Protein AF-A0AAN4YBC4-F1 (afdb_monomer_lite)

Sequence (189 aa):
MESLHDSQYQESKYVEWRSVFLLTGELLETVKQIGLESPVPWIVGECASNCLAVLVNPMHKLYGKVNKFLQKAPSWEPEKIPSYWIDKILLHEPELDDGYFEETNWLLDLLIKGLRTETVSYHAVQGSTTLITRAGIVSWIQSQIPALGGKEVPTFTAMAFSLYESSEQDRVMKWSGGSVAQAVENIAV

InterPro domains:
  IPR032436 URB1, C-terminal domain [PF16201] (8-118)
  IPR039844 Nucleolar pre-ribosomal-associated protein 1 [PTHR13500] (10-118)

Secondary structure (DSSP, 8-state):
--SSSTTSSTT---TTHHHHHHHHHHHHHHHHHH-TTSPPPHHHHHHHHHHHHHHT-TTSTTHHHHHHHHTT-SS--TTHHHHHHHHHHHSS--SSGGGHHHHHHHHHHHHHHHT--SS--HHHHHHHHHHHHTT-HHHHHHHHGGGS-TTTHHHHHHHHHHHHHTS-HHHHHHHHTTHHHHHHHHH--

Radius of gyration: 18.65 Å; chains: 1; bounding box: 37×66×34 Å

Organism: Aspergillus oryzae (NCBI:txid5062)

Foldseek 3Di:
DPPPPVPPPPPPPQPLVVVLVLLVQQLVVQDVVVPPVDDDQQLSVLVSVLLVVLSSDCPQQCVVVSSVVSVPDSYDDSVCSLVSLLCVQVVDDGPDDVCNVVSVVSSLSSLLSSLPDPPPDVVSQVSLQCCCQPVVPLVVLLVCLVVDDPVCLVVSLVSLVSSQVSYPVVSSCVRCVCPSVVSSVVSND

Structure (mmCIF, N/CA/C/O backbone):
data_AF-A0AAN4YBC4-F1
#
_entry.id   AF-A0AAN4YBC4-F1
#
loop_
_atom_site.group_PDB
_atom_site.id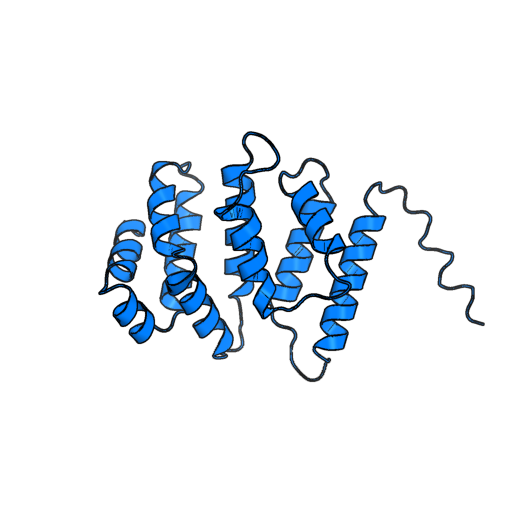
_atom_site.type_symbol
_atom_site.label_atom_id
_atom_site.label_alt_id
_atom_site.label_comp_id
_atom_site.label_asym_id
_atom_site.label_entity_id
_atom_site.label_seq_id
_atom_site.pdbx_PDB_ins_code
_atom_site.Cartn_x
_atom_site.Cartn_y
_atom_site.Cartn_z
_atom_site.occupancy
_atom_site.B_iso_or_equiv
_atom_site.auth_seq_id
_atom_site.auth_comp_id
_atom_site.auth_asym_id
_atom_site.auth_atom_id
_atom_site.pdbx_PDB_model_num
ATOM 1 N N . MET A 1 1 ? -10.563 -43.120 0.202 1.00 38.34 1 MET A N 1
ATOM 2 C CA . MET A 1 1 ? -10.928 -42.447 -1.066 1.00 38.34 1 MET A CA 1
ATOM 3 C C . MET A 1 1 ? -10.513 -40.985 -0.944 1.00 38.34 1 MET A C 1
ATOM 5 O O . MET A 1 1 ? -11.342 -40.097 -1.001 1.00 38.34 1 MET A O 1
ATOM 9 N N . GLU A 1 2 ? -9.228 -40.755 -0.669 1.00 40.56 2 GLU A N 1
ATOM 10 C CA . GLU A 1 2 ? -8.716 -39.466 -0.165 1.00 40.56 2 GLU A CA 1
ATOM 11 C C . GLU A 1 2 ? -7.293 -39.202 -0.692 1.00 40.56 2 GLU A C 1
ATOM 13 O O . GLU A 1 2 ? -6.519 -38.463 -0.109 1.00 40.56 2 GLU A O 1
ATOM 18 N N . SER A 1 3 ? -6.922 -39.854 -1.801 1.00 42.47 3 SER A N 1
ATOM 19 C CA . SER A 1 3 ? -5.574 -39.784 -2.385 1.00 42.47 3 SER A CA 1
ATOM 20 C C . SER A 1 3 ? -5.580 -39.409 -3.871 1.00 42.47 3 SER A C 1
ATOM 22 O O . SER A 1 3 ? -4.596 -39.645 -4.563 1.00 42.47 3 SER A O 1
ATOM 24 N N . LEU A 1 4 ? -6.704 -38.899 -4.392 1.00 38.50 4 LEU A N 1
ATOM 25 C CA . LEU A 1 4 ? -6.879 -38.600 -5.823 1.00 38.50 4 LEU A CA 1
ATOM 26 C C . LEU A 1 4 ? -7.170 -37.122 -6.130 1.00 38.50 4 LEU A C 1
ATOM 28 O O . LEU A 1 4 ? -7.223 -36.773 -7.303 1.00 38.50 4 LEU A O 1
ATOM 32 N N . HIS A 1 5 ? -7.337 -36.254 -5.123 1.00 43.62 5 HIS A N 1
ATOM 33 C CA . HIS A 1 5 ? -7.560 -34.818 -5.359 1.00 43.62 5 HIS A CA 1
ATOM 34 C C . HIS A 1 5 ? -6.269 -33.978 -5.374 1.00 43.62 5 HIS A C 1
ATOM 36 O O . HIS A 1 5 ? -6.241 -32.953 -6.046 1.00 43.62 5 HIS A O 1
ATOM 42 N N . ASP A 1 6 ? -5.182 -34.433 -4.740 1.00 42.41 6 ASP A N 1
ATOM 43 C CA . ASP A 1 6 ? -3.909 -33.686 -4.714 1.00 42.41 6 ASP A CA 1
ATOM 44 C C . ASP A 1 6 ? -3.030 -33.894 -5.960 1.00 42.41 6 ASP A C 1
ATOM 46 O O . ASP A 1 6 ? -2.074 -33.153 -6.188 1.00 42.41 6 ASP A O 1
ATOM 50 N N . SER A 1 7 ? -3.327 -34.892 -6.796 1.00 39.62 7 SER A N 1
ATOM 51 C CA . SER A 1 7 ? -2.415 -35.333 -7.859 1.00 39.62 7 SER A CA 1
ATOM 52 C C . SER A 1 7 ? -2.588 -34.631 -9.210 1.00 39.62 7 SER A C 1
ATOM 54 O O . SER A 1 7 ? -1.782 -34.874 -10.102 1.00 39.62 7 SER A O 1
ATOM 56 N N . GLN A 1 8 ? -3.580 -33.749 -9.385 1.00 40.53 8 GLN A N 1
ATOM 57 C CA . GLN A 1 8 ? -3.831 -33.088 -10.681 1.00 40.53 8 GLN A CA 1
ATOM 58 C C . GLN A 1 8 ? -3.371 -31.624 -10.777 1.00 40.53 8 GLN A C 1
ATOM 60 O O . GLN A 1 8 ? -3.392 -31.058 -11.866 1.00 40.53 8 GLN A O 1
ATOM 65 N N . TYR A 1 9 ? -2.893 -31.007 -9.691 1.00 46.09 9 TYR A N 1
ATOM 66 C CA . TYR A 1 9 ? -2.477 -29.593 -9.707 1.00 46.09 9 TYR A CA 1
ATOM 67 C C . TYR A 1 9 ? -0.959 -29.365 -9.832 1.00 46.09 9 TYR A C 1
ATOM 69 O O . TYR A 1 9 ? -0.528 -28.227 -10.008 1.00 46.09 9 TYR A O 1
ATOM 77 N N . GLN A 1 10 ? -0.133 -30.419 -9.791 1.00 46.53 10 GLN A N 1
ATOM 78 C CA . GLN A 1 10 ? 1.335 -30.290 -9.793 1.00 46.53 10 GLN A CA 1
ATOM 79 C C . GLN A 1 10 ? 1.993 -30.084 -11.173 1.00 46.53 10 GLN A C 1
ATOM 81 O O . GLN A 1 10 ? 3.209 -29.920 -11.238 1.00 46.53 10 GLN A O 1
ATOM 86 N N . GLU A 1 11 ? 1.236 -30.028 -12.272 1.00 42.34 11 GLU A N 1
ATOM 87 C CA . GLU A 1 11 ? 1.794 -29.895 -13.633 1.00 42.34 11 GLU A CA 1
ATOM 88 C C . GLU A 1 11 ? 1.560 -28.518 -14.282 1.00 42.34 11 GLU A C 1
ATOM 90 O O . GLU A 1 11 ? 1.468 -28.392 -15.506 1.00 42.34 11 GLU A O 1
ATOM 95 N N . SER A 1 12 ? 1.487 -27.442 -13.493 1.00 41.16 12 SER A N 1
ATOM 96 C CA . SER A 1 12 ? 1.503 -26.096 -14.077 1.00 41.16 12 SER A CA 1
ATOM 97 C C . SER A 1 12 ? 2.902 -25.762 -14.610 1.00 41.16 12 SER A C 1
ATOM 99 O O . SER A 1 12 ? 3.871 -25.693 -13.856 1.00 41.16 12 SER A O 1
ATOM 101 N N . LYS A 1 13 ? 3.013 -25.508 -15.922 1.00 53.12 13 LYS A N 1
ATOM 102 C CA . LYS A 1 13 ? 4.240 -25.022 -16.596 1.00 53.12 13 LYS A CA 1
ATOM 103 C C . LYS A 1 13 ? 4.603 -23.570 -16.243 1.00 53.12 13 LYS A C 1
ATOM 105 O O . LYS A 1 13 ? 5.533 -23.013 -16.820 1.00 53.12 13 LYS A O 1
ATOM 110 N N . TYR A 1 14 ? 3.843 -22.948 -15.348 1.00 54.62 14 TYR A N 1
ATOM 111 C CA . TYR A 1 14 ? 4.012 -21.565 -14.937 1.00 54.62 14 TYR A CA 1
ATOM 112 C C . TYR A 1 14 ? 5.091 -21.459 -13.860 1.00 54.62 14 TYR A C 1
ATOM 114 O O . TYR A 1 14 ? 4.946 -22.060 -12.803 1.00 54.62 14 TYR A O 1
ATOM 122 N N . VAL A 1 15 ? 6.180 -20.737 -14.106 1.00 63.38 15 VAL A N 1
ATOM 123 C CA . VAL A 1 15 ? 7.377 -20.757 -13.242 1.00 63.38 15 VAL A CA 1
ATOM 124 C C . VAL A 1 15 ? 7.059 -20.323 -11.801 1.00 63.38 15 VAL A C 1
ATOM 126 O O . VAL A 1 15 ? 7.659 -20.822 -10.848 1.00 63.38 15 VAL A O 1
ATOM 129 N N . GLU A 1 16 ? 6.042 -19.484 -11.631 1.00 70.69 16 GLU A N 1
ATOM 130 C CA . GLU A 1 16 ? 5.673 -18.830 -10.381 1.00 70.69 16 GLU A CA 1
ATOM 131 C C . GLU A 1 16 ? 4.496 -19.516 -9.662 1.00 70.69 16 GLU A C 1
ATOM 133 O O . GLU A 1 16 ? 4.010 -19.016 -8.645 1.00 70.69 16 GLU A O 1
ATOM 138 N N . TRP A 1 17 ? 4.039 -20.688 -10.136 1.00 79.25 17 TRP A N 1
ATOM 139 C CA . TRP A 1 17 ? 2.860 -21.377 -9.582 1.00 79.25 17 TRP A CA 1
ATOM 140 C C . TRP A 1 17 ? 2.972 -21.637 -8.075 1.00 79.25 17 TRP A C 1
ATOM 142 O O . TRP A 1 17 ? 1.971 -21.592 -7.365 1.00 79.25 17 TRP A O 1
ATOM 152 N N . ARG A 1 18 ? 4.193 -21.862 -7.573 1.00 83.31 18 ARG A N 1
ATOM 153 C CA . ARG A 1 18 ? 4.457 -22.094 -6.147 1.00 83.31 18 ARG A CA 1
ATOM 154 C C . ARG A 1 18 ? 4.177 -20.861 -5.297 1.00 83.31 18 ARG A C 1
ATOM 156 O O . ARG A 1 18 ? 3.550 -20.993 -4.253 1.00 83.31 18 ARG A O 1
ATOM 163 N N . SER A 1 19 ? 4.605 -19.680 -5.742 1.00 86.31 19 SER A N 1
ATOM 164 C CA . SER A 1 19 ? 4.365 -18.434 -5.008 1.00 86.31 19 SER A CA 1
ATOM 165 C C . SER A 1 19 ? 2.883 -18.061 -5.033 1.00 86.31 19 SER A C 1
ATOM 167 O O . SER A 1 19 ? 2.344 -17.635 -4.017 1.00 86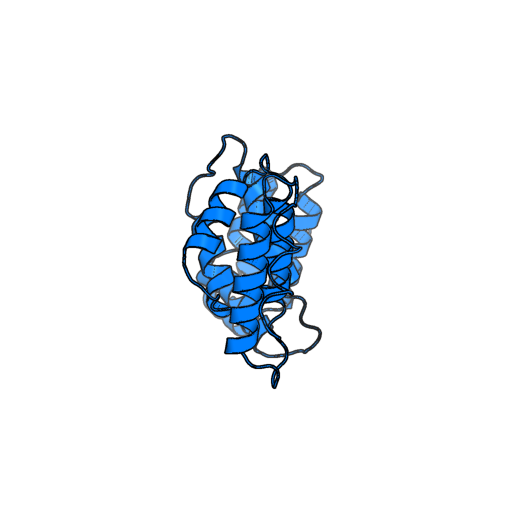.31 19 SER A O 1
ATOM 169 N N . VAL A 1 20 ? 2.191 -18.291 -6.155 1.00 86.44 20 VAL A N 1
ATOM 170 C CA . VAL A 1 20 ? 0.733 -18.086 -6.254 1.00 86.44 20 VAL A CA 1
ATOM 171 C C . VAL A 1 20 ? -0.035 -19.063 -5.356 1.00 86.44 20 VAL A C 1
ATOM 173 O O . VAL A 1 20 ? -0.995 -18.677 -4.685 1.00 86.44 20 VAL A O 1
ATOM 176 N N . PHE A 1 21 ? 0.397 -20.325 -5.304 1.00 86.75 21 PHE A N 1
ATOM 177 C CA . PHE A 1 21 ? -0.189 -21.325 -4.415 1.00 86.75 21 PHE A CA 1
ATOM 178 C C . PHE A 1 21 ? 0.015 -20.949 -2.943 1.00 86.75 21 PHE A C 1
ATOM 180 O O . PHE A 1 21 ? -0.935 -20.995 -2.164 1.00 86.75 21 PHE A O 1
ATOM 187 N N . LEU A 1 22 ? 1.224 -20.509 -2.583 1.00 90.38 22 LEU A N 1
ATOM 188 C CA . LEU A 1 22 ? 1.548 -20.032 -1.241 1.00 90.38 22 LEU A CA 1
ATOM 189 C C . LEU A 1 22 ? 0.675 -18.835 -0.842 1.00 90.38 22 LEU A C 1
ATOM 191 O O . LEU A 1 22 ? 0.025 -18.881 0.197 1.00 90.38 22 LEU A O 1
ATOM 195 N N . LEU A 1 23 ? 0.570 -17.827 -1.715 1.00 92.19 23 LEU A N 1
ATOM 196 C CA . LEU A 1 23 ? -0.301 -16.666 -1.526 1.00 92.19 23 LEU A CA 1
ATOM 197 C C . LEU A 1 23 ? -1.753 -17.078 -1.252 1.00 92.19 23 LEU A C 1
ATOM 199 O O . LEU A 1 23 ? -2.395 -16.560 -0.342 1.00 92.19 23 LEU A O 1
ATOM 203 N N . THR A 1 24 ? -2.273 -18.020 -2.040 1.00 89.38 24 THR A N 1
ATOM 204 C CA . THR A 1 24 ? -3.651 -18.505 -1.887 1.00 89.38 24 THR A CA 1
ATOM 205 C C . THR A 1 24 ? -3.827 -19.257 -0.564 1.00 89.38 24 THR A C 1
ATOM 207 O O . THR A 1 24 ? -4.856 -19.110 0.095 1.00 89.38 24 THR A O 1
ATOM 210 N N . GLY A 1 25 ? -2.820 -20.032 -0.150 1.00 87.88 25 GLY A N 1
ATOM 211 C CA . GLY A 1 25 ? -2.795 -20.732 1.133 1.00 87.88 25 GLY A CA 1
ATOM 212 C C . GLY A 1 25 ? -2.786 -19.784 2.334 1.00 87.88 25 GLY A C 1
ATOM 213 O O . GLY A 1 25 ? -3.603 -19.950 3.237 1.00 87.88 25 GLY A O 1
ATOM 214 N N . GLU A 1 26 ? -1.929 -18.762 2.323 1.00 92.25 26 GLU A N 1
ATOM 215 C CA . GLU A 1 26 ? -1.865 -17.750 3.387 1.00 92.25 26 GLU A CA 1
ATOM 216 C C . GLU A 1 26 ? -3.141 -16.911 3.463 1.00 92.25 26 GLU A C 1
ATOM 218 O O . GLU A 1 26 ? -3.642 -16.646 4.558 1.00 92.25 26 GLU A O 1
ATOM 223 N N . LEU A 1 27 ? -3.720 -16.539 2.315 1.00 90.94 27 LEU A N 1
ATOM 224 C CA . LEU A 1 27 ? -5.018 -15.870 2.270 1.00 90.94 27 LEU A CA 1
ATOM 225 C C . LEU A 1 27 ? -6.107 -16.750 2.895 1.00 90.94 27 LEU A C 1
ATOM 227 O O . LEU A 1 27 ? -6.874 -16.280 3.734 1.00 90.94 27 LEU A O 1
ATOM 231 N N . LEU A 1 28 ? -6.165 -18.030 2.516 1.00 87.06 28 LEU A N 1
ATOM 232 C CA . LEU A 1 28 ? -7.137 -18.976 3.058 1.00 87.06 28 LEU A CA 1
ATOM 233 C C . LEU A 1 28 ? -6.988 -19.124 4.577 1.00 87.06 28 LEU A C 1
ATOM 235 O O . LEU A 1 28 ? -7.989 -19.103 5.292 1.00 87.06 28 LEU A O 1
ATOM 239 N N . GLU A 1 29 ? -5.761 -19.268 5.070 1.00 89.69 29 GLU A N 1
ATOM 240 C CA . GLU A 1 29 ? -5.488 -19.394 6.502 1.00 89.69 29 GLU A CA 1
ATOM 241 C C . GLU A 1 29 ? -5.834 -18.105 7.261 1.00 89.69 29 GLU A C 1
ATOM 243 O O . GLU A 1 29 ? -6.462 -18.156 8.316 1.00 89.69 29 GLU A O 1
ATOM 248 N N . THR A 1 30 ? -5.540 -16.940 6.678 1.00 89.50 30 THR A N 1
ATOM 249 C CA . THR A 1 30 ? -5.935 -15.629 7.218 1.00 89.50 30 THR A CA 1
ATOM 250 C C . THR A 1 30 ? -7.454 -15.515 7.354 1.00 89.50 30 THR A C 1
ATOM 252 O O . THR A 1 30 ? -7.960 -15.146 8.413 1.00 89.50 30 THR A O 1
ATOM 255 N N . VAL A 1 31 ? -8.207 -15.881 6.312 1.00 87.56 31 VAL A N 1
ATOM 256 C CA . VAL A 1 31 ? -9.679 -15.841 6.330 1.00 87.56 31 VAL A CA 1
ATOM 257 C C . VAL A 1 31 ? -10.253 -16.827 7.350 1.00 87.56 31 VAL A C 1
ATOM 259 O O . VAL A 1 31 ? -11.200 -16.491 8.062 1.00 87.56 31 VAL A O 1
ATOM 262 N N . LYS A 1 32 ? -9.668 -18.024 7.478 1.00 86.44 32 LYS A N 1
ATOM 263 C CA . LYS A 1 32 ? -10.072 -19.000 8.502 1.00 86.44 32 LYS A CA 1
ATOM 264 C C . LYS A 1 32 ? -9.862 -18.473 9.920 1.00 86.44 32 LYS A C 1
ATOM 266 O O . LYS A 1 32 ? -10.733 -18.680 10.757 1.00 86.44 32 LYS A O 1
ATOM 271 N N . GLN A 1 33 ? -8.741 -17.798 10.181 1.00 87.00 33 GLN A N 1
ATOM 272 C CA . GLN A 1 33 ? -8.427 -17.240 11.501 1.00 87.00 33 GLN A CA 1
ATOM 273 C C . GLN A 1 33 ? -9.334 -16.068 11.885 1.00 87.00 33 GLN A C 1
ATOM 275 O O . GLN A 1 33 ? -9.701 -15.947 13.050 1.00 87.00 33 GLN A O 1
ATOM 280 N N . ILE A 1 34 ? -9.720 -15.231 10.919 1.00 84.19 34 ILE A N 1
ATOM 281 C CA . ILE A 1 34 ? -10.702 -14.154 11.134 1.00 84.19 34 ILE A CA 1
ATOM 282 C C . ILE A 1 34 ? -12.094 -14.739 11.416 1.00 84.19 34 ILE A C 1
ATOM 284 O O . ILE A 1 34 ? -12.854 -14.191 12.213 1.00 84.19 34 ILE A O 1
ATOM 288 N N . GLY A 1 35 ? -12.410 -15.874 10.791 1.00 77.75 35 GLY A N 1
ATOM 289 C CA . GLY A 1 35 ? -13.714 -16.515 10.873 1.00 77.75 35 GLY A CA 1
ATOM 290 C C . GLY A 1 35 ? -14.708 -15.914 9.878 1.00 77.75 35 GLY A C 1
ATOM 291 O O . GLY A 1 35 ? -14.694 -14.724 9.576 1.00 77.75 35 GLY A O 1
ATOM 292 N N . LEU A 1 36 ? -15.603 -16.757 9.362 1.00 74.00 36 LEU A N 1
ATOM 293 C CA . LEU A 1 36 ? -16.605 -16.365 8.358 1.00 74.00 36 LEU A CA 1
ATOM 294 C C . LEU A 1 36 ? -17.835 -15.666 8.963 1.00 74.00 36 LEU A C 1
ATOM 296 O O . LEU A 1 36 ? -18.760 -15.314 8.236 1.00 74.00 36 LEU A O 1
ATOM 300 N N . GLU A 1 37 ? -17.865 -15.486 10.285 1.00 73.81 37 GLU A N 1
ATOM 301 C CA . GLU A 1 37 ? -18.967 -14.819 10.993 1.00 73.81 37 GLU A CA 1
ATOM 302 C C . GLU A 1 37 ? -18.934 -13.293 10.831 1.00 73.81 37 GLU A C 1
ATOM 304 O O . GLU A 1 37 ? -19.956 -12.629 10.998 1.00 73.81 37 GLU A O 1
ATOM 309 N N . SER A 1 38 ? -17.773 -12.738 10.471 1.00 67.06 38 SER A N 1
ATOM 310 C CA . SER A 1 38 ? -17.587 -11.316 10.190 1.00 67.06 38 SER A CA 1
ATOM 311 C C . SER A 1 38 ? -17.018 -11.120 8.782 1.00 67.06 38 SER A C 1
ATOM 313 O O . SER A 1 38 ? -16.272 -11.976 8.298 1.00 67.06 38 SER A O 1
ATOM 315 N N . PRO A 1 39 ? -17.373 -10.027 8.082 1.00 73.88 39 PRO A N 1
ATOM 316 C CA . PRO A 1 39 ? -16.809 -9.752 6.770 1.00 73.88 39 PRO A CA 1
ATOM 317 C C . PRO A 1 39 ? -15.297 -9.544 6.884 1.00 73.88 39 PRO A C 1
ATOM 319 O O . PRO A 1 39 ? -14.820 -8.774 7.718 1.00 73.88 39 PRO A O 1
ATOM 322 N N . VAL A 1 40 ? -14.545 -10.222 6.017 1.00 79.25 40 VAL A N 1
ATOM 323 C CA . VAL A 1 40 ? -13.088 -10.085 5.945 1.00 79.25 40 VAL A CA 1
ATOM 324 C C . VAL A 1 40 ? -12.741 -8.624 5.626 1.00 79.25 40 VAL A C 1
ATOM 326 O O . VAL A 1 40 ? -13.306 -8.069 4.678 1.00 79.25 40 VAL A O 1
ATOM 329 N N . PRO A 1 41 ? -11.813 -7.987 6.365 1.00 82.38 41 PRO A N 1
ATOM 330 C CA . PRO A 1 41 ? -11.376 -6.632 6.061 1.00 82.38 41 PRO A CA 1
ATOM 331 C C . PRO A 1 41 ? -10.883 -6.514 4.616 1.00 82.38 41 PRO A C 1
ATOM 333 O O . PRO A 1 41 ? -10.041 -7.298 4.178 1.00 82.38 41 PRO A O 1
ATOM 336 N N . TRP A 1 42 ? -11.368 -5.503 3.891 1.00 82.81 42 TRP A N 1
ATOM 337 C CA . TRP A 1 42 ? -11.106 -5.326 2.457 1.00 82.81 42 TRP A CA 1
ATOM 338 C C . TRP A 1 42 ? -9.609 -5.309 2.108 1.00 82.81 42 TRP A C 1
ATOM 340 O O . TRP A 1 42 ? -9.184 -5.900 1.115 1.00 82.81 42 TRP A O 1
ATOM 350 N N . ILE A 1 43 ? -8.786 -4.729 2.990 1.00 84.69 43 ILE A N 1
ATOM 351 C CA . ILE A 1 43 ? -7.321 -4.697 2.868 1.00 84.69 43 ILE A CA 1
ATOM 352 C C . ILE A 1 43 ? -6.691 -6.085 2.676 1.00 84.69 43 ILE A C 1
ATOM 354 O O . ILE A 1 43 ? -5.668 -6.195 2.010 1.00 84.69 43 ILE A O 1
ATOM 358 N N . VAL A 1 44 ? -7.289 -7.152 3.217 1.00 88.44 44 VAL A N 1
ATOM 359 C CA . VAL A 1 44 ? -6.787 -8.525 3.051 1.00 88.44 44 VAL A CA 1
ATOM 360 C C . VAL A 1 44 ? -6.935 -8.971 1.595 1.00 88.44 44 VAL A C 1
ATOM 362 O O . VAL A 1 44 ? -5.980 -9.472 1.003 1.00 88.44 44 VAL A O 1
ATOM 365 N N . GLY A 1 45 ? -8.110 -8.744 1.001 1.00 87.88 45 GLY A N 1
ATOM 366 C CA . GLY A 1 45 ? -8.376 -9.070 -0.401 1.00 87.88 45 GLY A CA 1
ATOM 367 C C . GLY A 1 45 ? -7.557 -8.214 -1.367 1.00 87.88 45 GLY A C 1
ATOM 368 O O . GLY A 1 45 ? -7.026 -8.729 -2.353 1.00 87.88 45 GLY A O 1
ATOM 369 N N . GLU A 1 46 ? -7.386 -6.930 -1.056 1.00 89.50 46 GLU A N 1
ATOM 370 C CA . GLU A 1 46 ? -6.551 -6.025 -1.854 1.00 89.50 46 GLU A CA 1
ATOM 371 C C . GLU A 1 46 ? -5.071 -6.377 -1.767 1.00 89.50 46 GLU A C 1
ATOM 373 O O . GLU A 1 46 ? -4.396 -6.453 -2.791 1.00 89.50 46 GLU A O 1
ATOM 378 N N . CYS A 1 47 ? -4.565 -6.687 -0.569 1.00 92.38 47 CYS A N 1
ATOM 379 C CA . CYS A 1 47 ? -3.194 -7.160 -0.397 1.00 92.38 47 CYS A CA 1
ATOM 380 C C . CYS A 1 47 ? -2.957 -8.433 -1.208 1.00 92.38 47 CYS A C 1
ATOM 382 O O . CYS A 1 47 ? -1.956 -8.523 -1.918 1.00 92.38 47 CYS A O 1
ATOM 384 N N . ALA A 1 48 ? -3.892 -9.388 -1.168 1.00 92.38 48 ALA A N 1
ATOM 385 C CA . ALA A 1 48 ? -3.785 -10.606 -1.958 1.00 92.38 48 ALA A CA 1
ATOM 386 C C . ALA A 1 48 ? -3.785 -10.326 -3.467 1.00 92.38 48 ALA A C 1
ATOM 388 O O . ALA A 1 48 ? -2.939 -10.849 -4.187 1.00 92.38 48 ALA A O 1
ATOM 389 N N . SER A 1 49 ? -4.689 -9.469 -3.942 1.00 91.25 49 SER A N 1
ATOM 390 C CA . SER A 1 49 ? -4.810 -9.126 -5.365 1.00 91.25 49 SER A CA 1
ATOM 391 C C . SER A 1 49 ? -3.571 -8.392 -5.884 1.00 91.25 49 SER A C 1
ATOM 393 O O . SER A 1 49 ? -3.034 -8.739 -6.937 1.00 91.25 49 SER A O 1
ATOM 395 N N . ASN A 1 50 ? -3.059 -7.432 -5.113 1.00 92.62 50 ASN A N 1
ATOM 396 C CA . ASN A 1 50 ? -1.850 -6.689 -5.451 1.00 92.62 50 ASN A CA 1
ATOM 397 C C . ASN A 1 50 ? -0.595 -7.575 -5.386 1.00 92.62 50 ASN A C 1
ATOM 399 O O . ASN A 1 50 ? 0.268 -7.466 -6.257 1.00 92.62 50 ASN A O 1
ATOM 403 N N . CYS A 1 51 ? -0.498 -8.495 -4.418 1.00 94.31 51 CYS A N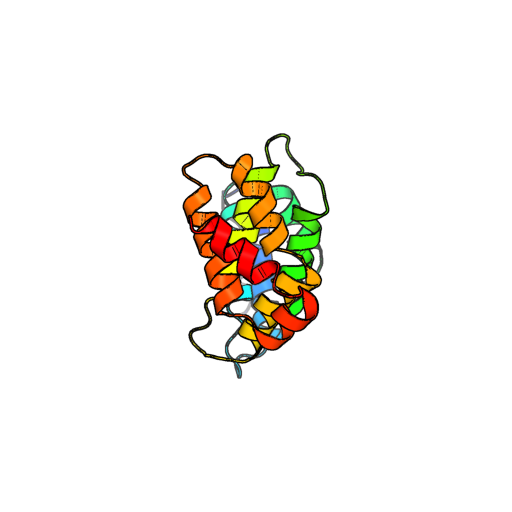 1
ATOM 404 C CA . CYS A 1 51 ? 0.578 -9.491 -4.383 1.00 94.31 51 CYS A CA 1
ATOM 405 C C . CYS A 1 51 ? 0.495 -10.445 -5.578 1.00 94.31 51 CYS A C 1
ATOM 407 O O . CYS A 1 51 ? 1.519 -10.741 -6.184 1.00 94.31 51 CYS A O 1
ATOM 409 N N . LEU A 1 52 ? -0.704 -10.891 -5.963 1.00 92.25 52 LEU A N 1
ATOM 410 C CA . LEU A 1 52 ? -0.892 -11.748 -7.132 1.00 92.25 52 LEU A CA 1
ATOM 411 C C . LEU A 1 52 ? -0.403 -11.054 -8.407 1.00 92.25 52 LEU A C 1
ATOM 413 O O . LEU A 1 52 ? 0.354 -11.658 -9.160 1.00 92.25 52 LEU A O 1
ATOM 417 N N . ALA A 1 53 ? -0.776 -9.788 -8.617 1.00 91.88 53 ALA A N 1
ATOM 418 C CA . ALA A 1 53 ? -0.339 -8.993 -9.766 1.00 91.88 53 ALA A CA 1
ATOM 419 C C . ALA A 1 53 ? 1.195 -8.863 -9.855 1.00 91.88 53 ALA A C 1
ATOM 421 O O . ALA A 1 53 ? 1.758 -8.896 -10.949 1.00 91.88 53 ALA A O 1
ATOM 422 N N . VAL A 1 54 ? 1.871 -8.767 -8.707 1.00 93.94 54 VAL A N 1
ATOM 423 C CA . VAL A 1 54 ? 3.338 -8.770 -8.623 1.00 93.94 54 VAL A CA 1
ATOM 424 C C . VAL A 1 54 ? 3.902 -10.156 -8.936 1.00 93.94 54 VAL A C 1
ATOM 426 O O . VAL A 1 54 ? 4.810 -10.279 -9.750 1.00 93.94 54 VAL A O 1
ATOM 429 N N . LEU A 1 55 ? 3.366 -11.213 -8.321 1.00 91.00 55 LEU A N 1
ATOM 430 C CA . LEU A 1 55 ? 3.869 -12.578 -8.493 1.00 91.00 55 LEU A CA 1
ATOM 431 C C . LEU A 1 55 ? 3.732 -13.086 -9.922 1.00 91.00 55 LEU A C 1
ATOM 433 O O . LEU A 1 55 ? 4.557 -13.889 -10.347 1.00 91.00 55 LEU A O 1
ATOM 437 N N . VAL A 1 56 ? 2.722 -12.620 -10.663 1.00 89.19 56 VAL A N 1
ATOM 438 C CA . VAL A 1 56 ? 2.555 -13.024 -12.062 1.00 89.19 56 VAL A CA 1
ATOM 439 C C . VAL A 1 56 ? 3.512 -12.323 -13.032 1.00 89.19 56 VAL A C 1
ATOM 441 O O . VAL A 1 56 ? 3.530 -12.633 -14.226 1.00 89.19 56 VAL A O 1
ATOM 444 N N . ASN A 1 57 ? 4.321 -11.388 -12.530 1.00 88.69 57 ASN A N 1
ATOM 445 C CA . ASN A 1 57 ? 5.343 -10.672 -13.277 1.00 88.69 57 ASN A CA 1
ATOM 446 C C . ASN A 1 57 ? 6.677 -10.670 -12.499 1.00 88.69 57 ASN A C 1
ATOM 448 O O . ASN A 1 57 ? 6.929 -9.753 -11.717 1.00 88.69 57 ASN A O 1
ATOM 452 N N . PRO A 1 58 ? 7.585 -11.632 -12.750 1.00 86.69 58 PRO A N 1
ATOM 453 C CA . PRO A 1 58 ? 8.892 -11.702 -12.082 1.00 86.69 58 PRO A CA 1
ATOM 454 C C . PRO A 1 58 ? 9.776 -10.463 -12.240 1.00 86.69 58 PRO A C 1
ATOM 456 O O . PRO A 1 58 ? 10.698 -10.263 -11.455 1.00 86.69 58 PRO A O 1
ATOM 459 N N . MET A 1 59 ? 9.517 -9.643 -13.262 1.00 88.31 59 MET A N 1
ATOM 460 C CA . MET A 1 59 ? 10.251 -8.403 -13.519 1.00 88.31 59 MET A CA 1
ATOM 461 C C . MET A 1 59 ? 9.680 -7.203 -12.751 1.00 88.31 59 MET A C 1
ATOM 463 O O . MET A 1 59 ? 10.229 -6.106 -12.845 1.00 88.31 59 MET A O 1
ATOM 467 N N . HIS A 1 60 ? 8.582 -7.384 -12.013 1.00 91.81 60 HIS A N 1
ATOM 468 C CA . HIS A 1 60 ? 7.998 -6.335 -11.186 1.00 91.81 60 HIS A CA 1
ATOM 469 C C . HIS A 1 60 ? 8.961 -5.954 -10.057 1.00 91.81 60 HIS A C 1
ATOM 471 O O . HIS A 1 60 ? 9.525 -6.823 -9.388 1.00 91.81 60 HIS A O 1
ATOM 477 N N . LYS A 1 61 ? 9.110 -4.652 -9.785 1.00 92.69 61 LYS A N 1
ATOM 478 C CA . LYS A 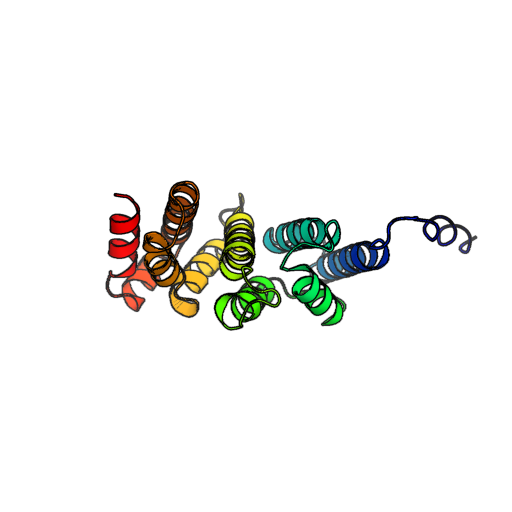1 61 ? 10.075 -4.148 -8.790 1.00 92.69 61 LYS A CA 1
ATOM 479 C C . LYS A 1 61 ? 9.857 -4.689 -7.374 1.00 92.69 61 LYS A C 1
ATOM 481 O O . LYS A 1 61 ? 10.813 -4.907 -6.643 1.00 92.69 61 LYS A O 1
ATOM 486 N N . LEU A 1 62 ? 8.609 -4.995 -7.019 1.00 95.12 62 LEU A N 1
ATOM 487 C CA . LEU A 1 62 ? 8.226 -5.553 -5.721 1.00 95.12 62 LEU A CA 1
ATOM 488 C C . LEU A 1 62 ? 8.319 -7.078 -5.631 1.00 95.12 62 LEU A C 1
ATOM 490 O O . LEU A 1 62 ? 8.001 -7.630 -4.577 1.00 95.12 62 LEU A O 1
ATOM 494 N N . TYR A 1 63 ? 8.728 -7.781 -6.693 1.00 93.00 63 TYR A N 1
ATOM 495 C CA . TYR A 1 63 ? 8.694 -9.245 -6.720 1.00 93.00 63 TYR A CA 1
ATOM 496 C C . TYR A 1 63 ? 9.467 -9.875 -5.554 1.00 93.00 63 TYR A C 1
ATOM 498 O O . TYR A 1 63 ? 8.962 -10.786 -4.889 1.00 93.00 63 TYR A O 1
ATOM 506 N N . GLY A 1 64 ? 10.663 -9.368 -5.240 1.00 92.88 64 GLY A N 1
ATOM 507 C CA . GLY A 1 64 ? 11.441 -9.861 -4.103 1.00 92.88 64 GLY A CA 1
ATOM 508 C C . GLY A 1 64 ? 10.801 -9.528 -2.750 1.00 92.88 64 GLY A C 1
ATOM 509 O O . GLY A 1 64 ? 10.699 -10.412 -1.894 1.00 92.88 64 GLY A O 1
ATOM 510 N N . LYS A 1 65 ? 10.272 -8.308 -2.572 1.00 95.31 65 LYS A N 1
ATOM 511 C CA . LYS A 1 65 ? 9.560 -7.892 -1.346 1.00 95.31 65 LYS A CA 1
ATOM 512 C C . LYS A 1 65 ? 8.292 -8.722 -1.094 1.00 95.31 65 LYS A C 1
ATOM 514 O O . LYS A 1 65 ? 8.084 -9.165 0.034 1.00 95.31 65 LYS A O 1
ATOM 519 N N . VAL A 1 66 ? 7.496 -9.017 -2.126 1.00 95.19 66 VAL A N 1
ATOM 520 C CA . VAL A 1 66 ? 6.299 -9.878 -2.017 1.00 95.19 66 VAL A CA 1
ATOM 521 C C . VAL A 1 66 ? 6.667 -11.312 -1.654 1.00 95.19 66 VAL A C 1
ATOM 523 O O . VAL A 1 66 ? 6.069 -11.880 -0.745 1.00 95.19 66 VAL A O 1
ATOM 526 N N . ASN A 1 67 ? 7.699 -11.891 -2.267 1.00 92.31 67 ASN A N 1
ATOM 527 C CA . ASN A 1 67 ? 8.137 -13.232 -1.874 1.00 92.31 67 ASN A CA 1
ATOM 528 C C . ASN A 1 67 ? 8.645 -13.278 -0.420 1.00 92.31 67 ASN A C 1
ATOM 530 O O . ASN A 1 67 ? 8.388 -14.255 0.282 1.00 92.31 67 ASN A O 1
ATOM 534 N N . LYS A 1 68 ? 9.321 -12.225 0.063 1.00 92.94 68 LYS A N 1
ATOM 535 C CA . LYS A 1 68 ? 9.733 -12.107 1.476 1.00 92.94 68 LYS A CA 1
ATOM 536 C C . LYS A 1 68 ? 8.547 -11.948 2.427 1.00 92.94 68 LYS A C 1
ATOM 538 O O . LYS A 1 68 ? 8.618 -12.433 3.553 1.00 92.94 68 LYS A O 1
ATOM 543 N N . PHE A 1 69 ? 7.489 -11.261 2.001 1.00 94.25 69 PHE A N 1
ATOM 544 C CA . PHE A 1 69 ? 6.255 -11.125 2.773 1.00 94.25 69 PHE A CA 1
ATOM 545 C C . PHE A 1 69 ? 5.599 -12.490 3.013 1.00 94.25 69 PHE A C 1
ATOM 547 O O . PHE A 1 69 ? 5.352 -12.830 4.167 1.00 94.25 69 PHE A O 1
ATOM 554 N N . LEU A 1 70 ? 5.443 -13.298 1.959 1.00 91.12 70 LEU A N 1
ATOM 555 C CA . LEU A 1 70 ? 4.868 -14.648 2.051 1.00 91.12 70 LEU A CA 1
ATOM 556 C C . LEU A 1 70 ? 5.718 -15.599 2.917 1.00 91.12 70 LEU A C 1
ATOM 558 O O . LEU A 1 70 ? 5.238 -16.404 3.703 1.00 91.12 70 LEU A O 1
ATOM 562 N N . GLN A 1 71 ? 7.042 -15.458 2.884 1.00 87.56 71 GLN A N 1
ATOM 563 C CA . GLN A 1 71 ? 7.924 -16.304 3.700 1.00 87.56 71 GLN A CA 1
ATOM 564 C C . GLN A 1 71 ? 7.906 -15.975 5.206 1.00 87.56 71 GLN A C 1
ATOM 566 O O . GLN A 1 71 ? 8.610 -16.627 5.979 1.00 87.56 71 GLN A O 1
ATOM 571 N N . LYS A 1 72 ? 7.148 -14.962 5.649 1.00 89.44 72 LYS A N 1
ATOM 572 C CA . LYS A 1 72 ? 7.195 -14.471 7.031 1.00 89.44 72 LYS A CA 1
ATOM 573 C C . LYS A 1 72 ? 6.313 -15.258 8.000 1.00 89.44 72 LYS A C 1
ATOM 575 O O . LYS A 1 72 ? 6.720 -15.452 9.146 1.00 89.44 72 LYS A O 1
ATOM 580 N N . ALA A 1 73 ? 5.106 -15.636 7.592 1.00 83.75 73 ALA A N 1
ATOM 581 C CA . ALA A 1 73 ? 4.122 -16.261 8.470 1.00 83.75 73 ALA A CA 1
ATOM 582 C C . ALA A 1 73 ? 3.071 -17.040 7.660 1.00 83.75 73 ALA A C 1
ATOM 584 O O . ALA A 1 73 ? 2.791 -16.663 6.529 1.00 83.75 73 ALA A O 1
ATOM 585 N N . PRO A 1 74 ? 2.448 -18.086 8.237 1.00 81.06 74 PRO A N 1
ATOM 586 C CA . PRO A 1 74 ? 1.413 -18.867 7.554 1.00 81.06 74 PRO A CA 1
ATOM 587 C C . PRO A 1 74 ? 0.067 -18.130 7.418 1.00 81.06 74 PRO A C 1
ATOM 589 O O . PRO A 1 74 ? -0.821 -18.618 6.727 1.00 81.06 74 PRO A O 1
ATOM 592 N N . SER A 1 75 ? -0.102 -16.989 8.090 1.00 87.25 75 SER A N 1
ATOM 593 C CA . SER A 1 75 ? -1.287 -16.131 8.028 1.00 87.25 75 SER A CA 1
ATOM 594 C C . SER A 1 75 ? -0.916 -14.667 8.259 1.00 87.25 75 SER A C 1
ATOM 596 O O . SER A 1 75 ? 0.142 -14.351 8.813 1.00 87.25 75 SER A O 1
ATOM 598 N N . TRP A 1 76 ? -1.792 -13.761 7.831 1.00 92.31 76 TRP A N 1
ATOM 599 C CA . TRP A 1 76 ? -1.601 -12.321 7.955 1.00 92.31 76 TRP A CA 1
ATOM 600 C C . TRP A 1 76 ? -2.419 -11.748 9.103 1.00 92.31 76 TRP A C 1
ATOM 602 O O . TRP A 1 76 ? -3.539 -12.168 9.381 1.00 92.31 76 TRP A O 1
ATOM 612 N N . GLU A 1 77 ? -1.881 -10.704 9.722 1.00 88.19 77 GLU A N 1
ATOM 613 C CA . GLU A 1 77 ? -2.612 -9.877 10.675 1.00 88.19 77 GLU A CA 1
ATOM 614 C C . GLU A 1 77 ? -3.085 -8.610 9.941 1.00 88.19 77 GLU A C 1
ATOM 616 O O . GLU A 1 77 ? -2.236 -7.777 9.603 1.00 88.19 77 GLU A O 1
ATOM 621 N N . PRO A 1 78 ? -4.398 -8.428 9.673 1.00 85.06 78 PRO A N 1
ATOM 622 C CA . PRO A 1 78 ? -4.896 -7.339 8.823 1.00 85.06 78 PRO A CA 1
ATOM 623 C C . PRO A 1 78 ? -4.435 -5.946 9.263 1.00 85.06 78 PRO A C 1
ATOM 625 O O . PRO A 1 78 ? -4.053 -5.122 8.436 1.00 85.06 78 PRO A O 1
ATOM 628 N N . GLU A 1 79 ? -4.387 -5.704 10.575 1.00 81.50 79 GLU A N 1
ATOM 629 C CA . GLU A 1 79 ? -3.939 -4.436 11.166 1.00 81.50 79 GLU A CA 1
ATOM 630 C C . GLU A 1 79 ? -2.450 -4.144 10.915 1.00 81.50 79 GLU A C 1
ATOM 632 O O . GLU A 1 79 ? -2.020 -2.988 10.902 1.00 81.50 79 GLU A O 1
ATOM 637 N N . LYS A 1 80 ? -1.645 -5.188 10.691 1.00 87.00 80 LYS A N 1
ATOM 638 C CA . LYS A 1 80 ? -0.203 -5.072 10.451 1.00 87.00 80 LYS A CA 1
ATOM 639 C C . LYS A 1 80 ? 0.149 -4.958 8.973 1.00 87.00 80 LYS A C 1
ATOM 641 O O . LYS A 1 80 ? 1.267 -4.532 8.687 1.00 87.00 80 LYS A O 1
ATOM 646 N N . ILE A 1 81 ? -0.766 -5.279 8.051 1.00 89.56 81 ILE A N 1
ATOM 647 C CA . ILE A 1 81 ? -0.521 -5.195 6.601 1.00 89.56 81 ILE A CA 1
ATOM 648 C C . ILE A 1 81 ? -0.067 -3.779 6.195 1.00 89.56 81 ILE A C 1
ATOM 650 O O . ILE A 1 81 ? 1.020 -3.666 5.623 1.00 89.56 81 ILE A O 1
ATOM 654 N N . PRO A 1 82 ? -0.786 -2.686 6.539 1.00 86.25 82 PRO A N 1
ATOM 655 C CA . PRO A 1 82 ? -0.351 -1.334 6.177 1.00 86.25 82 PRO A CA 1
ATOM 656 C C . PRO A 1 82 ? 1.016 -0.982 6.768 1.00 86.25 82 PRO A C 1
ATOM 658 O O . PRO A 1 82 ? 1.902 -0.506 6.063 1.00 86.25 82 PRO A O 1
ATOM 661 N N . SER A 1 83 ? 1.208 -1.266 8.059 1.00 83.50 83 SER A N 1
ATOM 662 C CA . SER A 1 83 ? 2.448 -0.946 8.775 1.00 83.50 83 SER A CA 1
ATOM 663 C C . SER A 1 83 ? 3.655 -1.677 8.185 1.00 83.50 83 SER A C 1
ATOM 665 O O . SER A 1 83 ? 4.730 -1.095 8.067 1.00 83.50 83 SER A O 1
ATOM 667 N N . TYR A 1 84 ? 3.476 -2.939 7.786 1.00 91.38 84 TYR A N 1
ATOM 668 C CA . TYR A 1 84 ? 4.519 -3.731 7.145 1.00 91.38 84 TYR A CA 1
ATOM 669 C C . TYR A 1 84 ? 4.952 -3.120 5.811 1.00 91.38 84 TYR A C 1
ATOM 671 O O . TYR A 1 84 ? 6.145 -2.930 5.588 1.00 91.38 84 TYR A O 1
ATOM 679 N N . TRP A 1 85 ? 4.002 -2.798 4.932 1.00 93.50 85 TRP A N 1
ATOM 680 C CA . TRP A 1 85 ? 4.335 -2.281 3.606 1.00 93.50 85 TRP A CA 1
ATOM 681 C C . TRP A 1 85 ? 4.889 -0.856 3.656 1.00 93.50 85 TRP A C 1
ATOM 683 O O . TRP A 1 85 ? 5.825 -0.554 2.923 1.00 93.50 85 TRP A O 1
ATOM 693 N N . ILE A 1 86 ? 4.404 -0.017 4.576 1.00 87.25 86 ILE A N 1
ATOM 694 C CA . ILE A 1 86 ? 4.985 1.307 4.846 1.00 87.25 86 ILE A CA 1
ATOM 695 C C . ILE A 1 86 ? 6.446 1.179 5.274 1.00 87.25 86 ILE A C 1
ATOM 697 O O . ILE A 1 86 ? 7.301 1.853 4.706 1.00 87.25 86 ILE A O 1
ATOM 701 N N . ASP A 1 87 ? 6.745 0.290 6.226 1.00 87.75 87 ASP A N 1
ATOM 702 C CA . ASP A 1 87 ? 8.125 0.017 6.631 1.00 87.75 87 ASP A CA 1
ATOM 703 C C . ASP A 1 87 ? 8.966 -0.417 5.425 1.00 87.75 87 ASP A C 1
ATOM 705 O O . ASP A 1 87 ? 10.007 0.173 5.153 1.00 87.75 87 ASP A O 1
ATOM 709 N N . LYS A 1 88 ? 8.497 -1.398 4.646 1.00 92.56 88 LYS A N 1
ATOM 710 C CA . LYS A 1 88 ? 9.279 -1.986 3.548 1.00 92.56 88 LYS A CA 1
ATOM 711 C C . LYS A 1 88 ? 9.429 -1.131 2.302 1.00 92.56 88 LYS A C 1
ATOM 713 O O . LYS A 1 88 ? 10.346 -1.412 1.533 1.00 92.56 88 LYS A O 1
ATOM 718 N N . ILE A 1 89 ? 8.577 -0.135 2.094 1.00 91.50 89 ILE A N 1
ATOM 719 C CA . ILE A 1 89 ? 8.593 0.691 0.881 1.00 91.50 89 ILE A CA 1
ATOM 720 C C . ILE A 1 89 ? 9.040 2.122 1.183 1.00 91.50 89 ILE A C 1
ATOM 722 O O . ILE A 1 89 ? 9.879 2.647 0.465 1.00 91.50 89 ILE A O 1
ATOM 726 N N . LEU A 1 90 ? 8.537 2.755 2.249 1.00 85.38 90 LEU A N 1
ATOM 727 C CA . LEU A 1 90 ? 8.888 4.150 2.551 1.00 85.38 90 LEU A CA 1
ATOM 728 C C . LEU A 1 90 ? 10.147 4.282 3.409 1.00 85.38 90 LEU A C 1
ATOM 730 O O . LEU A 1 90 ? 10.835 5.296 3.312 1.00 85.38 90 LEU A O 1
ATOM 734 N N . LEU A 1 91 ? 10.443 3.295 4.263 1.00 82.81 91 LEU A N 1
ATOM 735 C CA . LEU A 1 91 ? 11.575 3.363 5.199 1.00 82.81 91 LEU A CA 1
ATOM 736 C C . LEU A 1 91 ? 12.803 2.557 4.743 1.00 82.81 91 LEU A C 1
ATOM 738 O O . LEU A 1 91 ? 13.816 2.560 5.439 1.00 82.81 91 LEU A O 1
ATOM 742 N N . HIS A 1 92 ? 12.727 1.869 3.601 1.00 86.94 92 HIS A N 1
ATOM 743 C CA . HIS A 1 92 ? 13.821 1.072 3.037 1.00 86.94 92 HIS A CA 1
ATOM 744 C C . HIS A 1 92 ? 14.015 1.402 1.557 1.00 86.94 92 HIS A C 1
ATOM 746 O O . HIS A 1 92 ? 13.049 1.686 0.853 1.00 86.94 92 HIS A O 1
ATOM 752 N N . GLU A 1 93 ? 15.256 1.311 1.075 1.00 86.12 93 GLU A N 1
ATOM 753 C CA . GLU A 1 93 ? 15.557 1.518 -0.342 1.00 86.12 93 GLU A CA 1
ATOM 754 C C . GLU A 1 93 ? 14.882 0.451 -1.240 1.00 86.12 93 GLU A C 1
ATOM 756 O O . GLU A 1 93 ? 14.617 -0.679 -0.793 1.00 86.12 93 GLU A O 1
ATOM 761 N N . PRO A 1 94 ? 14.569 0.796 -2.504 1.00 90.75 94 PRO A N 1
ATOM 762 C CA . PRO A 1 94 ? 14.107 -0.163 -3.505 1.00 90.75 94 PRO A CA 1
ATOM 763 C C . PRO A 1 94 ? 15.115 -1.294 -3.749 1.00 90.75 94 PRO A C 1
ATOM 765 O O . PRO A 1 94 ? 16.322 -1.104 -3.617 1.00 90.75 94 PRO A O 1
ATOM 768 N N . GLU A 1 95 ? 14.633 -2.481 -4.131 1.00 89.44 95 GLU A N 1
ATOM 769 C CA . GLU A 1 95 ? 15.526 -3.622 -4.436 1.00 89.44 95 GLU A CA 1
ATOM 770 C C . GLU A 1 95 ? 16.187 -3.520 -5.818 1.00 89.44 95 GLU A C 1
ATOM 772 O O . GLU A 1 95 ? 17.223 -4.138 -6.061 1.00 89.44 95 GLU A O 1
ATOM 777 N N . LEU A 1 96 ? 15.569 -2.765 -6.725 1.00 86.69 96 LEU A N 1
ATOM 778 C CA . LEU A 1 96 ? 16.010 -2.543 -8.098 1.00 86.69 96 LEU A CA 1
ATOM 779 C C . LEU A 1 96 ? 16.079 -1.041 -8.358 1.00 86.69 96 LEU A C 1
ATOM 781 O O . LEU A 1 96 ? 15.216 -0.317 -7.864 1.00 86.69 96 LEU A O 1
ATOM 785 N N . ASP A 1 97 ? 17.054 -0.617 -9.168 1.00 82.06 97 ASP A N 1
ATOM 786 C CA . ASP A 1 97 ? 17.494 0.782 -9.270 1.00 82.06 97 ASP A CA 1
ATOM 787 C C . ASP A 1 97 ? 16.359 1.813 -9.329 1.00 82.06 97 ASP A C 1
ATOM 789 O O . ASP A 1 97 ? 15.982 2.369 -8.326 1.00 82.06 97 ASP A O 1
ATOM 793 N N . ASP A 1 98 ? 15.729 2.098 -10.440 1.00 83.88 98 ASP A N 1
ATOM 794 C CA . ASP A 1 98 ? 14.607 3.043 -10.577 1.00 83.88 98 ASP A CA 1
ATOM 795 C C . ASP A 1 98 ? 13.270 2.653 -9.877 1.00 83.88 98 ASP A C 1
ATOM 797 O O . ASP A 1 98 ? 12.203 3.127 -10.267 1.00 83.88 98 ASP A O 1
ATOM 801 N N . GLY A 1 99 ? 13.279 1.799 -8.846 1.00 85.06 99 GLY A N 1
ATOM 802 C CA . GLY A 1 99 ? 12.072 1.220 -8.241 1.00 85.06 99 GLY A CA 1
ATOM 803 C C . GLY A 1 99 ? 11.251 2.152 -7.341 1.00 85.06 99 GLY A C 1
ATOM 804 O O . GLY A 1 99 ? 10.091 1.852 -7.071 1.00 85.06 99 GLY A O 1
ATOM 805 N N . TYR A 1 100 ? 11.804 3.287 -6.896 1.00 85.94 100 TYR A N 1
ATOM 806 C CA . TYR A 1 100 ? 11.180 4.141 -5.872 1.00 85.94 100 TYR A CA 1
ATOM 807 C C . TYR A 1 100 ? 9.727 4.511 -6.191 1.00 85.94 100 TYR A C 1
ATOM 809 O O . TYR A 1 100 ? 8.838 4.270 -5.374 1.00 85.94 100 TYR A O 1
ATOM 817 N N . PHE A 1 101 ? 9.472 5.058 -7.382 1.00 85.25 101 PHE A N 1
ATOM 818 C CA . PHE A 1 101 ? 8.133 5.507 -7.766 1.00 85.25 101 PHE A CA 1
ATOM 819 C C . PHE A 1 101 ? 7.158 4.343 -7.949 1.00 85.25 101 PHE A C 1
ATOM 821 O O . PHE A 1 101 ? 6.015 4.436 -7.515 1.00 85.25 101 PHE A O 1
ATOM 828 N N . GLU A 1 102 ? 7.596 3.232 -8.546 1.00 87.81 102 GLU A N 1
ATOM 829 C CA . GLU A 1 102 ? 6.743 2.060 -8.774 1.00 87.81 102 GLU A CA 1
ATOM 830 C C . GLU A 1 102 ? 6.315 1.408 -7.454 1.00 87.81 102 GLU A C 1
ATOM 832 O O . GLU A 1 102 ? 5.126 1.175 -7.235 1.00 87.81 102 GLU A O 1
ATOM 837 N N . GLU A 1 103 ? 7.269 1.159 -6.552 1.00 91.81 103 GLU A N 1
ATOM 838 C CA . GLU A 1 103 ? 6.985 0.566 -5.243 1.00 91.81 103 GLU A CA 1
ATOM 839 C C . GLU A 1 103 ? 6.062 1.464 -4.415 1.00 91.81 103 GLU A C 1
ATOM 841 O O . GLU A 1 103 ? 5.100 1.009 -3.794 1.00 91.81 103 GLU A O 1
ATOM 846 N N . THR A 1 104 ? 6.326 2.764 -4.456 1.00 87.19 104 THR A N 1
ATOM 847 C CA . THR A 1 104 ? 5.536 3.781 -3.776 1.00 87.19 104 THR A CA 1
ATOM 848 C C . THR A 1 104 ? 4.108 3.863 -4.317 1.00 87.19 104 THR A C 1
ATOM 850 O O . THR A 1 104 ? 3.152 3.873 -3.542 1.00 87.19 104 THR A O 1
ATOM 853 N N . ASN A 1 105 ? 3.945 3.884 -5.641 1.00 85.88 105 ASN A N 1
ATOM 854 C CA . ASN A 1 105 ? 2.635 3.886 -6.290 1.00 85.88 105 ASN A CA 1
ATOM 855 C C . ASN A 1 105 ? 1.831 2.643 -5.910 1.00 85.88 105 ASN A C 1
ATOM 857 O O . ASN A 1 105 ? 0.643 2.745 -5.608 1.00 85.88 105 ASN A O 1
ATOM 861 N N . TRP A 1 106 ? 2.484 1.483 -5.866 1.00 92.69 106 TRP A N 1
ATOM 862 C CA . TRP A 1 106 ? 1.860 0.239 -5.431 1.00 92.69 106 TRP A CA 1
ATOM 863 C C . TRP A 1 106 ? 1.420 0.287 -3.961 1.00 92.69 106 TRP A C 1
ATOM 865 O O . TRP A 1 106 ? 0.312 -0.148 -3.643 1.00 92.69 106 TRP A O 1
ATOM 875 N N . LEU A 1 107 ? 2.242 0.851 -3.063 1.00 90.69 107 LEU A N 1
ATOM 876 C CA . LEU A 1 107 ? 1.875 1.020 -1.652 1.00 90.69 107 LEU A CA 1
ATOM 877 C C . LEU A 1 107 ? 0.630 1.892 -1.520 1.00 90.69 107 LEU A C 1
ATOM 879 O O . LEU A 1 107 ? -0.301 1.549 -0.795 1.00 90.69 107 LEU A O 1
ATOM 883 N N . LEU A 1 108 ? 0.622 3.032 -2.200 1.00 84.06 108 LEU A N 1
ATOM 884 C CA . LEU A 1 108 ? -0.488 3.966 -2.127 1.00 84.06 108 LEU A CA 1
ATOM 885 C C . LEU A 1 108 ? -1.771 3.353 -2.680 1.00 84.06 108 LEU A C 1
ATOM 887 O O . LEU A 1 108 ? -2.820 3.473 -2.052 1.00 84.06 108 LEU A O 1
ATOM 891 N N . ASP A 1 109 ? -1.680 2.646 -3.805 1.00 84.88 109 ASP A N 1
ATOM 892 C CA . ASP A 1 109 ? -2.798 1.909 -4.383 1.00 84.88 109 ASP A CA 1
ATOM 893 C C . ASP A 1 109 ? -3.365 0.873 -3.397 1.00 84.88 109 ASP A C 1
ATOM 895 O O . ASP A 1 109 ? -4.575 0.849 -3.167 1.00 84.88 109 ASP A O 1
ATOM 899 N N . LEU A 1 110 ? -2.500 0.097 -2.731 1.00 87.31 110 LEU A N 1
ATOM 900 C CA . LEU A 1 110 ? -2.905 -0.844 -1.683 1.00 87.31 110 LEU A CA 1
ATOM 901 C C . LEU A 1 110 ? -3.633 -0.140 -0.530 1.00 87.31 110 LEU A C 1
ATOM 903 O O . LEU A 1 110 ? -4.693 -0.597 -0.099 1.00 87.31 110 LEU A O 1
ATOM 907 N N . LEU A 1 111 ? -3.072 0.959 -0.019 1.00 83.50 111 LEU A N 1
ATOM 908 C CA . LEU A 1 111 ? -3.656 1.694 1.101 1.00 83.50 111 LEU A CA 1
ATOM 909 C C . LEU A 1 111 ? -5.023 2.269 0.724 1.00 83.50 111 LEU A C 1
ATOM 911 O O . LEU A 1 111 ? -5.979 2.083 1.465 1.00 83.50 111 LEU A O 1
ATOM 915 N N . ILE A 1 112 ? -5.146 2.903 -0.441 1.00 76.88 112 ILE A N 1
ATOM 916 C CA . ILE A 1 112 ? -6.395 3.531 -0.895 1.00 76.88 112 ILE A CA 1
ATOM 917 C C . ILE A 1 112 ? -7.469 2.496 -1.160 1.00 76.88 112 ILE A C 1
ATOM 919 O O . ILE A 1 112 ? -8.608 2.659 -0.723 1.00 76.88 112 ILE A O 1
ATOM 923 N N . LYS A 1 113 ? -7.133 1.426 -1.883 1.00 79.38 113 LYS A N 1
ATOM 924 C CA . LYS A 1 113 ? -8.095 0.358 -2.132 1.00 79.38 113 LYS A CA 1
ATOM 925 C C . LYS A 1 113 ? -8.503 -0.299 -0.821 1.00 79.38 113 LYS A C 1
ATOM 927 O O . LYS A 1 113 ? -9.688 -0.523 -0.618 1.00 79.38 113 LYS A O 1
ATOM 932 N N . GLY A 1 114 ? -7.570 -0.479 0.114 1.00 74.50 114 GLY A N 1
ATOM 933 C CA . GLY A 1 114 ? -7.842 -0.955 1.469 1.00 74.50 114 GLY A CA 1
ATOM 934 C C . GLY A 1 114 ? -8.799 -0.081 2.289 1.00 74.50 114 GLY A C 1
ATOM 935 O O . GLY A 1 114 ? -9.430 -0.597 3.211 1.00 74.50 114 GLY A O 1
ATOM 936 N N . LEU A 1 115 ? -8.947 1.205 1.950 1.00 71.94 115 LEU A N 1
ATOM 937 C CA . LEU A 1 115 ? -9.905 2.123 2.580 1.00 71.94 115 LEU A CA 1
ATOM 938 C C . LEU A 1 115 ? -11.326 2.010 2.012 1.00 71.94 115 LEU A C 1
ATOM 940 O O . LEU A 1 115 ? -12.261 2.519 2.634 1.00 71.94 115 LEU A O 1
ATOM 944 N N . ARG A 1 116 ? -11.523 1.337 0.867 1.00 67.69 116 ARG A N 1
ATOM 945 C CA . ARG A 1 116 ? -12.847 1.117 0.261 1.00 67.69 116 ARG A CA 1
ATOM 946 C C . ARG A 1 116 ? -13.647 0.125 1.102 1.00 67.69 116 ARG A C 1
ATOM 948 O O . ARG A 1 116 ? -13.685 -1.071 0.848 1.00 67.69 116 ARG A O 1
ATOM 955 N N . THR A 1 117 ? -14.292 0.646 2.132 1.00 58.41 117 THR A N 1
ATOM 956 C CA . THR A 1 117 ? -15.297 -0.054 2.930 1.00 58.41 117 THR A CA 1
ATOM 957 C C . THR A 1 117 ? -16.647 0.594 2.639 1.00 58.41 117 THR A C 1
ATOM 959 O O . THR A 1 117 ? -16.844 1.769 2.925 1.00 58.41 117 THR A O 1
ATOM 962 N N . GLU A 1 118 ? -17.585 -0.147 2.040 1.00 51.25 118 GLU A N 1
ATOM 963 C CA . GLU A 1 118 ? -18.990 0.299 1.934 1.00 51.25 118 GLU A CA 1
ATOM 964 C C . GLU A 1 118 ? -19.735 0.173 3.272 1.00 51.25 118 GLU A C 1
ATOM 966 O O . GLU A 1 118 ? -20.783 0.780 3.485 1.00 51.25 118 GLU A O 1
ATOM 971 N N . THR A 1 119 ? -19.175 -0.558 4.231 1.00 46.41 119 THR A N 1
ATOM 972 C CA . THR A 1 119 ? -19.585 -0.475 5.626 1.00 46.41 119 THR A CA 1
ATOM 973 C C . THR A 1 119 ? -18.874 0.706 6.267 1.00 46.41 119 THR A C 1
ATOM 975 O O . THR A 1 119 ? -17.713 0.606 6.649 1.00 46.41 119 THR A O 1
ATOM 978 N N . VAL A 1 120 ? -19.588 1.823 6.419 1.00 52.03 120 VAL A N 1
ATOM 979 C CA . VAL A 1 120 ? -19.211 2.922 7.321 1.00 52.03 120 VAL A CA 1
ATOM 980 C C . VAL A 1 120 ? -18.954 2.309 8.702 1.00 52.03 120 VAL A C 1
ATOM 982 O O . VAL A 1 120 ? -19.876 1.999 9.450 1.00 52.03 120 VAL A O 1
ATOM 985 N N . SER A 1 121 ? -17.699 1.993 9.000 1.00 50.50 121 SER A N 1
ATOM 986 C CA . SER A 1 121 ? -17.290 1.238 10.180 1.00 50.50 121 SER A CA 1
ATOM 987 C C . SER A 1 121 ? -15.991 1.841 10.675 1.00 50.50 121 SER A C 1
ATOM 989 O O . SER A 1 121 ? -15.008 1.911 9.943 1.00 50.50 121 SER A O 1
ATOM 991 N N . TYR A 1 122 ? -16.025 2.303 11.921 1.00 52.25 122 TYR A N 1
ATOM 992 C CA . TYR A 1 122 ? -15.001 3.039 12.670 1.00 52.25 122 TYR A CA 1
ATOM 993 C C . TYR A 1 122 ? -13.530 2.681 12.368 1.00 52.25 122 TYR A C 1
ATOM 995 O O . TYR A 1 122 ? -12.661 3.546 12.434 1.00 52.25 122 TYR A O 1
ATOM 1003 N N . HIS A 1 123 ? -13.241 1.441 11.973 1.00 55.28 123 HIS A N 1
ATOM 1004 C CA . HIS A 1 123 ? -11.913 0.971 11.583 1.00 55.28 123 HIS A CA 1
ATOM 1005 C C . HIS A 1 123 ? -11.297 1.691 10.372 1.00 55.28 123 HIS A C 1
ATOM 1007 O O . HIS A 1 123 ? -10.104 1.985 10.407 1.00 55.28 123 HIS A O 1
ATOM 1013 N N . ALA A 1 124 ? -12.063 2.009 9.321 1.00 56.09 124 ALA A N 1
ATOM 1014 C CA . ALA A 1 124 ? -11.522 2.718 8.152 1.00 56.09 124 ALA A CA 1
ATOM 1015 C C . ALA A 1 124 ? -11.134 4.159 8.507 1.00 56.09 124 ALA A C 1
ATOM 1017 O O . ALA A 1 124 ? -10.043 4.624 8.172 1.00 56.09 124 ALA A O 1
ATOM 1018 N N . VAL A 1 125 ? -11.990 4.811 9.299 1.00 62.56 125 VAL A N 1
ATOM 1019 C CA . VAL A 1 125 ? -11.752 6.154 9.831 1.00 62.56 125 VAL A CA 1
ATOM 1020 C C . VAL A 1 125 ? -10.505 6.190 10.715 1.00 62.56 125 VAL A C 1
ATOM 1022 O O . VAL A 1 125 ? -9.643 7.066 10.582 1.00 62.56 125 VAL A O 1
ATOM 1025 N N . GLN A 1 126 ? -10.326 5.166 11.548 1.00 67.12 126 GLN A N 1
ATOM 1026 C CA . GLN A 1 126 ? -9.126 4.991 12.357 1.00 67.12 126 GLN A CA 1
ATOM 1027 C C . GLN A 1 126 ? -7.876 4.687 11.507 1.00 67.12 126 GLN A C 1
ATOM 1029 O O . GLN A 1 126 ? -6.780 5.152 11.840 1.00 67.12 126 GLN A O 1
ATOM 1034 N N . GLY A 1 127 ? -8.024 3.951 10.402 1.00 73.75 127 GLY A N 1
ATOM 1035 C CA . GLY A 1 127 ? -6.968 3.639 9.436 1.00 73.75 127 GLY A CA 1
ATOM 1036 C C . GLY A 1 127 ? -6.393 4.886 8.764 1.00 73.75 127 GLY A C 1
ATOM 1037 O O . GLY A 1 127 ? -5.198 5.153 8.906 1.00 73.75 127 GLY A O 1
ATOM 1038 N N . SER A 1 128 ? -7.235 5.706 8.128 1.00 77.25 128 SER A N 1
ATOM 1039 C CA . SER A 1 128 ? -6.824 6.981 7.515 1.00 77.25 128 SER A CA 1
ATOM 1040 C C . SER A 1 128 ? -6.208 7.936 8.534 1.00 77.25 128 SER A C 1
ATOM 1042 O O . SER A 1 128 ? -5.133 8.494 8.307 1.00 77.25 128 SER A O 1
ATOM 1044 N N . THR A 1 129 ? -6.811 8.041 9.723 1.00 82.31 129 THR A N 1
ATOM 1045 C CA . THR A 1 129 ? -6.244 8.815 10.839 1.00 82.31 129 THR A CA 1
ATOM 1046 C C . THR A 1 129 ? -4.845 8.332 11.214 1.00 82.31 129 THR A C 1
ATOM 1048 O O . THR A 1 129 ? -3.970 9.137 11.533 1.00 82.31 129 THR A O 1
ATOM 1051 N N . THR A 1 130 ? -4.598 7.023 11.178 1.00 80.69 130 THR A N 1
ATOM 1052 C CA . THR A 1 130 ? -3.295 6.434 11.509 1.00 80.69 130 THR A CA 1
ATOM 1053 C C . THR A 1 130 ? -2.276 6.701 10.404 1.00 80.69 130 THR A C 1
ATOM 1055 O O . THR A 1 130 ? -1.162 7.124 10.706 1.00 80.69 130 THR A O 1
ATOM 1058 N N . LEU A 1 131 ? -2.650 6.554 9.133 1.00 76.12 131 LEU A N 1
ATOM 1059 C CA . LEU A 1 131 ? -1.782 6.895 8.001 1.00 76.12 131 LEU A CA 1
ATOM 1060 C C . LEU A 1 131 ? -1.364 8.372 8.028 1.00 76.12 131 LEU A C 1
ATOM 1062 O O . LEU A 1 131 ? -0.198 8.695 7.804 1.00 76.12 131 LEU A O 1
ATOM 1066 N N . ILE A 1 132 ? -2.277 9.270 8.395 1.00 85.31 132 ILE A N 1
ATOM 1067 C CA . ILE A 1 132 ? -1.971 10.694 8.552 1.00 85.31 132 ILE A CA 1
ATOM 1068 C C . ILE A 1 132 ? -1.082 10.941 9.776 1.00 85.31 132 ILE A C 1
ATOM 1070 O O . ILE A 1 132 ? -0.012 11.529 9.652 1.00 85.31 132 ILE A O 1
ATOM 1074 N N . THR A 1 133 ? -1.494 10.488 10.962 1.00 82.62 133 THR A N 1
ATOM 1075 C CA . THR A 1 133 ? -0.855 10.896 12.232 1.00 82.62 133 THR A CA 1
ATOM 1076 C C . THR A 1 133 ? 0.383 10.085 12.614 1.00 82.62 133 THR A C 1
ATOM 1078 O O . THR A 1 133 ? 1.179 10.533 13.440 1.00 82.62 133 THR A O 1
ATOM 1081 N N . ARG A 1 134 ? 0.553 8.876 12.069 1.00 74.62 134 ARG A N 1
ATOM 1082 C CA . ARG A 1 134 ? 1.686 7.986 12.376 1.00 74.62 134 ARG A CA 1
ATOM 1083 C C . ARG A 1 134 ? 2.631 7.808 11.203 1.00 74.62 134 ARG A C 1
ATOM 1085 O O . ARG A 1 134 ? 3.835 7.804 11.426 1.00 74.62 134 ARG A O 1
ATOM 1092 N N . ALA A 1 135 ? 2.101 7.668 9.991 1.00 74.62 135 ALA A N 1
ATOM 1093 C CA . ALA A 1 135 ? 2.930 7.511 8.798 1.00 74.62 135 ALA A CA 1
ATOM 1094 C C . ALA A 1 135 ? 3.234 8.845 8.096 1.00 74.62 135 ALA A C 1
ATOM 1096 O O . ALA A 1 135 ? 4.073 8.875 7.204 1.00 74.62 135 ALA A O 1
ATOM 1097 N N . GLY A 1 136 ? 2.583 9.949 8.490 1.00 84.06 136 GLY A N 1
ATOM 1098 C CA . GLY A 1 136 ? 2.827 11.270 7.901 1.00 84.06 136 GLY A CA 1
ATOM 1099 C C . GLY A 1 136 ? 2.480 11.336 6.412 1.00 84.06 136 GLY A C 1
ATOM 1100 O O . GLY A 1 136 ? 3.077 12.123 5.678 1.00 84.06 136 GLY A O 1
ATOM 1101 N N . ILE A 1 137 ? 1.541 10.499 5.954 1.00 83.69 137 ILE A N 1
ATOM 1102 C CA . ILE A 1 137 ? 1.376 10.202 4.526 1.00 83.69 137 ILE A CA 1
ATOM 1103 C C . ILE A 1 137 ? 1.020 11.436 3.688 1.00 83.69 137 ILE A C 1
ATOM 1105 O O . ILE A 1 137 ? 1.494 11.559 2.569 1.00 83.69 137 ILE A O 1
ATOM 1109 N N . VAL A 1 138 ? 0.244 12.385 4.226 1.00 89.38 138 VAL A N 1
ATOM 1110 C CA . VAL A 1 138 ? -0.144 13.608 3.497 1.00 89.38 138 VAL A CA 1
ATOM 1111 C C . VAL A 1 138 ? 1.058 14.522 3.279 1.00 89.38 138 VAL A C 1
ATOM 1113 O O . VAL A 1 138 ? 1.255 15.026 2.178 1.00 89.38 138 VAL A O 1
ATOM 1116 N N . SER A 1 139 ? 1.895 14.704 4.302 1.00 87.25 139 SER A N 1
ATOM 1117 C CA . SER A 1 139 ? 3.128 15.490 4.181 1.00 87.25 139 SER A CA 1
ATOM 1118 C C . SER A 1 139 ? 4.116 14.835 3.220 1.00 87.25 139 SER A C 1
ATOM 1120 O O . SER A 1 139 ? 4.813 15.523 2.477 1.00 87.25 139 SER A O 1
ATOM 1122 N N . TRP A 1 140 ? 4.158 13.504 3.209 1.00 87.88 140 TRP A N 1
ATOM 1123 C CA . TRP A 1 140 ? 4.960 12.759 2.253 1.00 87.88 140 TRP A CA 1
ATOM 1124 C C . TRP A 1 140 ? 4.404 12.890 0.820 1.00 87.88 140 TRP A C 1
ATOM 1126 O O . TRP A 1 140 ? 5.167 13.228 -0.077 1.00 87.88 140 TRP A O 1
ATOM 1136 N N . ILE A 1 141 ? 3.088 12.769 0.596 1.00 85.75 141 ILE A N 1
ATOM 1137 C CA . ILE A 1 141 ? 2.461 13.020 -0.718 1.00 85.75 141 ILE A CA 1
ATOM 1138 C C . ILE A 1 141 ? 2.798 14.435 -1.204 1.00 85.75 141 ILE A C 1
ATOM 1140 O O . ILE A 1 141 ? 3.234 14.611 -2.340 1.00 85.75 141 ILE A O 1
ATOM 1144 N N . GLN A 1 142 ? 2.661 15.436 -0.330 1.00 88.56 142 GLN A N 1
ATOM 1145 C CA . GLN A 1 142 ? 2.984 16.825 -0.649 1.00 88.56 142 GLN A CA 1
ATOM 1146 C C . GLN A 1 142 ? 4.436 16.992 -1.120 1.00 88.56 142 GLN A C 1
ATOM 1148 O O . GLN A 1 142 ? 4.693 17.751 -2.053 1.00 88.56 142 GLN A O 1
ATOM 1153 N N . SER A 1 143 ? 5.385 16.291 -0.489 1.00 85.94 143 SER A N 1
ATOM 1154 C CA . SER A 1 143 ? 6.804 16.372 -0.852 1.00 85.94 143 SER A CA 1
ATOM 1155 C C . SER A 1 143 ? 7.137 15.645 -2.154 1.00 85.94 143 SER A C 1
ATOM 1157 O O . SER A 1 143 ? 8.121 16.003 -2.799 1.00 85.94 143 SER A O 1
ATOM 1159 N N . GLN A 1 144 ? 6.320 14.669 -2.564 1.00 84.38 144 GLN A N 1
ATOM 1160 C CA . GLN A 1 144 ? 6.512 13.945 -3.820 1.00 84.38 144 GLN A CA 1
ATOM 1161 C C . GLN A 1 144 ? 6.008 14.706 -5.043 1.00 84.38 144 GLN A C 1
ATOM 1163 O O . GLN A 1 144 ? 6.593 14.568 -6.111 1.00 84.38 144 GLN A O 1
ATOM 1168 N N . ILE A 1 145 ? 4.971 15.536 -4.912 1.00 85.19 145 ILE A N 1
ATOM 1169 C CA . ILE A 1 145 ? 4.344 16.229 -6.054 1.00 85.19 145 ILE A CA 1
ATOM 1170 C C . ILE A 1 145 ? 5.335 16.948 -6.980 1.00 85.19 145 ILE A C 1
ATOM 1172 O O . ILE A 1 145 ? 5.215 16.766 -8.191 1.00 85.19 145 ILE A O 1
ATOM 1176 N N . PRO A 1 146 ? 6.338 17.703 -6.486 1.00 84.94 146 PRO A N 1
ATOM 1177 C CA . PRO A 1 146 ? 7.309 18.361 -7.361 1.00 84.94 146 PRO A CA 1
ATOM 1178 C C . PRO A 1 146 ? 8.176 17.397 -8.187 1.00 84.94 146 PRO A C 1
ATOM 1180 O O . PRO A 1 146 ? 8.744 17.809 -9.195 1.00 84.94 146 PRO A O 1
ATOM 1183 N N . ALA A 1 147 ? 8.314 16.143 -7.747 1.00 76.75 147 ALA A N 1
ATOM 1184 C CA . ALA A 1 147 ? 9.130 15.112 -8.384 1.00 76.75 147 ALA A CA 1
ATOM 1185 C C . ALA A 1 147 ? 8.325 14.165 -9.295 1.00 76.75 147 ALA A C 1
ATOM 1187 O O . ALA A 1 147 ? 8.926 13.410 -10.058 1.00 76.75 147 ALA A O 1
ATOM 1188 N N . LEU A 1 148 ? 6.989 14.195 -9.227 1.00 77.56 148 LEU A N 1
ATOM 1189 C CA . LEU A 1 148 ? 6.109 13.319 -10.002 1.00 77.56 148 LEU A CA 1
ATOM 1190 C C . LEU A 1 148 ? 5.913 13.811 -11.440 1.00 77.56 148 LEU A C 1
ATOM 1192 O O . LEU A 1 148 ? 5.891 15.009 -11.730 1.00 77.56 148 LEU A O 1
ATOM 1196 N N . GLY A 1 149 ? 5.694 12.868 -12.358 1.00 71.12 149 GLY A N 1
ATOM 1197 C CA . GLY A 1 149 ? 5.278 13.199 -13.717 1.00 71.12 149 GLY A CA 1
ATOM 1198 C C . GLY A 1 149 ? 3.829 13.699 -13.751 1.00 71.12 149 GLY A C 1
ATOM 1199 O O . GLY A 1 149 ? 2.984 13.258 -12.975 1.00 71.12 149 GLY A O 1
ATOM 1200 N N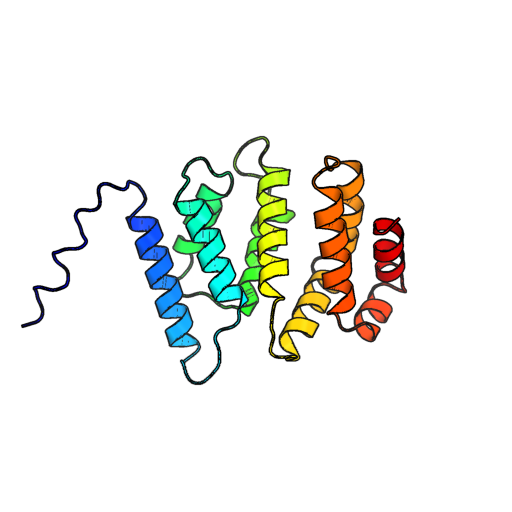 . GLY A 1 150 ? 3.481 14.563 -14.713 1.00 73.31 150 GLY A N 1
ATOM 1201 C CA . GLY A 1 150 ? 2.139 15.171 -14.792 1.00 73.31 150 GLY A CA 1
ATOM 1202 C C . GLY A 1 150 ? 0.954 14.191 -14.903 1.00 73.31 150 GLY A C 1
ATOM 1203 O O . GLY A 1 150 ? -0.183 14.587 -14.677 1.00 73.31 150 GLY A O 1
ATOM 1204 N N . LYS A 1 151 ? 1.196 12.913 -15.227 1.00 74.44 151 LYS A N 1
ATOM 1205 C CA . LYS A 1 151 ? 0.165 11.857 -15.243 1.00 74.44 151 LYS A CA 1
ATOM 1206 C C . LYS A 1 151 ? -0.139 11.273 -13.858 1.00 74.44 151 LYS A C 1
ATOM 1208 O O . LYS A 1 151 ? -1.199 10.684 -13.686 1.00 74.44 151 LYS A O 1
ATOM 1213 N N . GLU A 1 152 ? 0.778 11.403 -12.904 1.00 74.31 152 GLU A N 1
ATOM 1214 C CA . GLU A 1 152 ? 0.693 10.779 -11.577 1.00 74.31 152 GLU A CA 1
ATOM 1215 C C . GLU A 1 152 ? 0.109 11.743 -10.541 1.00 74.31 152 GLU A C 1
ATOM 1217 O O . GLU A 1 152 ? -0.622 11.315 -9.650 1.00 74.31 152 GLU A O 1
ATOM 1222 N N . VAL A 1 153 ? 0.352 13.048 -10.708 1.00 81.69 153 VAL A N 1
ATOM 1223 C CA . VAL A 1 153 ? -0.140 14.112 -9.815 1.00 81.69 153 VAL A CA 1
ATOM 1224 C C . VAL A 1 153 ? -1.643 13.993 -9.506 1.00 81.69 153 VAL A C 1
ATOM 1226 O O . VAL A 1 153 ? -1.978 13.990 -8.323 1.00 81.69 153 VAL A O 1
ATOM 1229 N N . PRO A 1 154 ? -2.560 13.801 -10.483 1.00 82.31 154 PRO A N 1
ATOM 1230 C CA . PRO A 1 154 ? -3.992 13.703 -10.183 1.00 82.31 154 PRO A CA 1
ATOM 1231 C C . PRO A 1 154 ? -4.334 12.527 -9.269 1.00 82.31 154 PRO A C 1
ATOM 1233 O O . PRO A 1 154 ? -5.211 12.642 -8.412 1.00 82.31 154 PRO A O 1
ATOM 1236 N N . THR A 1 155 ? -3.630 11.403 -9.432 1.00 76.56 155 THR A N 1
ATOM 1237 C CA . THR A 1 155 ? -3.819 10.230 -8.583 1.00 76.56 155 THR A CA 1
ATOM 1238 C C . THR A 1 155 ? -3.426 10.580 -7.157 1.00 76.56 155 THR A C 1
ATOM 1240 O O . THR A 1 155 ? -4.270 10.429 -6.285 1.00 76.56 155 THR A O 1
ATOM 1243 N N . PHE A 1 156 ? -2.218 11.121 -6.936 1.00 82.38 156 PHE A N 1
ATOM 1244 C CA . PHE A 1 156 ? -1.695 11.530 -5.621 1.00 82.38 156 PHE A CA 1
ATOM 1245 C C . PHE A 1 156 ? -2.575 12.569 -4.920 1.00 82.38 156 PHE A C 1
ATOM 1247 O O . PHE A 1 156 ? -2.862 12.428 -3.729 1.00 82.38 156 PHE A O 1
ATOM 1254 N N . THR A 1 157 ? -3.064 13.563 -5.664 1.00 85.75 157 THR A N 1
ATOM 1255 C CA . THR A 1 157 ? -4.030 14.547 -5.168 1.00 85.75 157 THR A CA 1
ATOM 1256 C C . THR A 1 157 ? -5.302 13.860 -4.681 1.00 85.75 157 THR A C 1
ATOM 1258 O O . THR A 1 157 ? -5.706 14.065 -3.536 1.00 85.75 157 THR A O 1
ATOM 1261 N N . ALA A 1 158 ? -5.896 12.973 -5.487 1.00 83.06 158 ALA A N 1
ATOM 1262 C CA . ALA A 1 158 ? -7.080 12.218 -5.078 1.00 83.06 158 ALA A CA 1
ATOM 1263 C C . ALA A 1 158 ? -6.825 11.347 -3.831 1.00 83.06 158 ALA A C 1
ATOM 1265 O O . ALA A 1 158 ? -7.717 11.212 -2.991 1.00 83.06 158 ALA A O 1
ATOM 1266 N N . MET A 1 159 ? -5.610 10.804 -3.659 1.00 82.00 159 MET A N 1
ATOM 1267 C CA . MET A 1 159 ? -5.244 10.048 -2.450 1.00 82.00 159 MET A CA 1
ATOM 1268 C C . MET A 1 159 ? -5.238 10.940 -1.214 1.00 82.00 159 MET A C 1
ATOM 1270 O O . MET A 1 159 ? -5.842 10.580 -0.206 1.00 82.00 159 MET A O 1
ATOM 1274 N N . ALA A 1 160 ? -4.563 12.093 -1.283 1.00 88.12 160 ALA A N 1
ATOM 1275 C CA . ALA A 1 160 ? -4.469 13.026 -0.164 1.00 88.12 160 ALA A CA 1
ATOM 1276 C C . ALA A 1 160 ? -5.865 13.480 0.286 1.00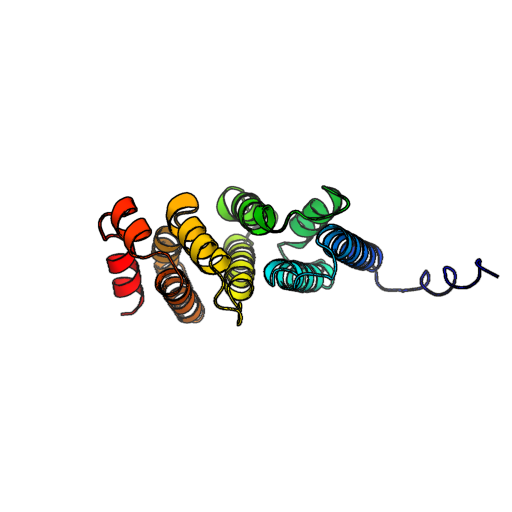 88.12 160 ALA A C 1
ATOM 1278 O O . ALA A 1 160 ? -6.151 13.494 1.483 1.00 88.12 160 ALA A O 1
ATOM 1279 N N . PHE A 1 161 ? -6.751 13.750 -0.676 1.00 88.12 161 PHE A N 1
ATOM 1280 C CA . PHE A 1 161 ? -8.150 14.069 -0.414 1.00 88.12 161 PHE A CA 1
ATOM 1281 C C . PHE A 1 161 ? -8.910 12.932 0.258 1.00 88.12 161 PHE A C 1
ATOM 1283 O O . PHE A 1 161 ? -9.499 13.144 1.313 1.00 88.12 161 PHE A O 1
ATOM 1290 N N . SER A 1 162 ? -8.872 11.727 -0.312 1.00 83.94 162 SER A N 1
ATOM 1291 C CA . SER A 1 162 ? -9.617 10.583 0.221 1.00 83.94 162 SER A CA 1
ATOM 1292 C C . SER A 1 162 ? -9.148 10.194 1.629 1.00 83.94 162 SER A C 1
ATOM 1294 O O . SER A 1 162 ? -9.968 9.910 2.506 1.00 83.94 162 SER A O 1
ATOM 1296 N N . LEU A 1 163 ? -7.835 10.239 1.880 1.00 85.31 163 LEU A N 1
ATOM 1297 C CA . LEU A 1 163 ? -7.243 10.005 3.199 1.00 85.31 163 LEU A CA 1
ATOM 1298 C C . LEU A 1 163 ? -7.695 11.051 4.213 1.00 85.31 163 LEU A C 1
ATOM 1300 O O . LEU A 1 163 ? -8.025 10.704 5.345 1.00 85.31 163 LEU A O 1
ATOM 1304 N N . TYR A 1 164 ? -7.712 12.322 3.815 1.00 89.12 164 TYR A N 1
ATOM 1305 C CA . TYR A 1 164 ? -8.189 13.386 4.681 1.00 89.12 164 TYR A CA 1
ATOM 1306 C C . TYR A 1 164 ? -9.677 13.205 4.973 1.00 89.12 164 TYR A C 1
ATOM 1308 O O . TYR A 1 164 ? -10.028 13.008 6.131 1.00 89.12 164 TYR A O 1
ATOM 1316 N N . GLU A 1 165 ? -10.535 13.165 3.953 1.00 87.81 165 GLU A N 1
ATOM 1317 C CA . GLU A 1 165 ? -11.995 13.058 4.081 1.00 87.81 165 GLU A CA 1
ATOM 1318 C C . GLU A 1 165 ? -12.432 11.893 4.980 1.00 87.81 165 GLU A C 1
ATOM 1320 O O . GLU A 1 165 ? -13.304 12.058 5.830 1.00 87.81 165 GLU A O 1
ATOM 1325 N N . SER A 1 166 ? -11.784 10.735 4.843 1.00 81.88 166 SER A N 1
ATOM 1326 C CA . SER A 1 166 ? -12.115 9.543 5.626 1.00 81.88 166 SER A CA 1
ATOM 1327 C C . SER A 1 166 ? -11.521 9.520 7.039 1.00 81.88 166 SER A C 1
ATOM 1329 O O . SER A 1 166 ? -11.797 8.580 7.768 1.00 81.88 166 SER A O 1
ATOM 1331 N N . SER A 1 167 ? -10.719 10.499 7.467 1.00 86.12 167 SER A N 1
ATOM 1332 C CA . SER A 1 167 ? -10.062 10.505 8.789 1.00 86.12 167 SER A CA 1
ATOM 1333 C C . SER A 1 167 ? -10.874 11.176 9.914 1.00 86.12 167 SER A C 1
ATOM 1335 O O . SER A 1 167 ? -11.805 11.944 9.678 1.00 86.12 167 SER A O 1
ATOM 1337 N N . GLU A 1 168 ? -10.493 10.926 11.174 1.00 89.06 168 GLU A N 1
ATOM 1338 C CA . GLU A 1 168 ? -10.995 11.639 12.356 1.00 89.06 168 GLU A CA 1
ATOM 1339 C C . GLU A 1 168 ? -10.422 13.060 12.391 1.00 89.06 168 GLU A C 1
ATOM 1341 O O . GLU A 1 168 ? -9.362 13.317 12.976 1.00 89.06 168 GLU A O 1
ATOM 1346 N N . GLN A 1 169 ? -11.141 13.995 11.777 1.00 90.69 169 GLN A N 1
ATOM 1347 C CA . GLN A 1 169 ? -10.679 15.367 11.577 1.00 90.69 169 GLN A CA 1
ATOM 1348 C C . GLN A 1 169 ? -10.252 16.071 12.863 1.00 90.69 169 GLN A C 1
ATOM 1350 O O . GLN A 1 169 ? -9.181 16.671 12.900 1.00 90.69 169 GLN A O 1
ATOM 1355 N N . ASP A 1 170 ? -11.010 15.932 13.952 1.00 89.25 170 ASP A N 1
ATOM 1356 C CA . ASP A 1 170 ? -10.664 16.548 15.239 1.00 89.25 170 ASP A CA 1
ATOM 1357 C C . ASP A 1 170 ? -9.310 16.061 15.770 1.00 89.25 170 ASP A C 1
ATOM 1359 O O . ASP A 1 170 ? -8.500 16.830 16.301 1.00 89.25 170 ASP A O 1
ATOM 1363 N N . ARG A 1 171 ? -9.030 14.767 15.601 1.00 88.19 171 ARG A N 1
ATOM 1364 C CA . ARG A 1 171 ? -7.781 14.151 16.043 1.00 88.19 171 ARG A CA 1
ATOM 1365 C C . ARG A 1 171 ? -6.619 14.537 15.134 1.00 88.19 171 ARG A C 1
ATOM 1367 O O . ARG A 1 171 ? -5.537 14.834 15.645 1.00 88.19 171 ARG A O 1
ATOM 1374 N N . VAL A 1 172 ? -6.839 14.562 13.820 1.00 91.12 172 VAL A N 1
ATOM 1375 C CA . VAL A 1 172 ? -5.854 15.038 12.840 1.00 91.12 172 VAL A CA 1
ATOM 1376 C C . VAL A 1 172 ? -5.509 16.501 13.105 1.00 91.12 172 VAL A C 1
ATOM 1378 O O . VAL A 1 172 ? -4.332 16.818 13.254 1.00 91.12 172 VAL A O 1
ATOM 1381 N N . MET A 1 173 ? -6.508 17.369 13.278 1.00 90.44 173 MET A N 1
ATOM 1382 C CA . MET A 1 173 ? -6.335 18.790 13.591 1.00 90.44 173 MET A CA 1
ATOM 1383 C C . MET A 1 173 ? -5.548 19.002 14.882 1.00 90.44 173 MET A C 1
ATOM 1385 O O . MET A 1 173 ? -4.615 19.805 14.909 1.00 90.44 173 MET A O 1
ATOM 1389 N N . LYS A 1 174 ? -5.871 18.252 15.941 1.00 91.38 174 LYS A N 1
ATOM 1390 C CA . LYS A 1 174 ? -5.145 18.316 17.215 1.00 91.38 174 LYS A CA 1
ATOM 1391 C C . LYS A 1 174 ? -3.677 17.901 17.080 1.00 91.38 174 LYS A C 1
ATOM 1393 O O . LYS A 1 174 ? -2.832 18.458 17.773 1.00 91.38 174 LYS A O 1
ATOM 1398 N N . TRP A 1 175 ? -3.375 16.923 16.228 1.00 91.56 175 TRP A N 1
ATOM 1399 C CA . TRP A 1 175 ? -2.007 16.455 15.996 1.00 91.56 175 TRP A CA 1
ATOM 1400 C C . TRP A 1 175 ? -1.214 17.391 15.073 1.00 91.56 175 TRP A C 1
ATOM 1402 O O . TRP A 1 175 ? -0.062 17.699 15.367 1.00 91.56 175 TRP A O 1
ATOM 1412 N N . SER A 1 176 ? -1.822 17.860 13.979 1.00 91.69 176 SER A N 1
ATOM 1413 C CA . SER A 1 176 ? -1.135 18.617 12.927 1.00 91.69 176 SER A CA 1
ATOM 1414 C C . SER A 1 176 ? -1.172 20.134 13.117 1.00 91.69 176 SER A C 1
ATOM 1416 O O . SER A 1 176 ? -0.495 20.850 12.379 1.00 91.69 176 SER A O 1
ATOM 1418 N N . GLY A 1 177 ? -2.029 20.648 14.003 1.00 90.50 177 GLY A N 1
ATOM 1419 C CA . GLY A 1 177 ? -2.290 22.084 14.134 1.00 90.50 177 GLY A CA 1
ATOM 1420 C C . GLY A 1 177 ? -2.833 22.720 12.847 1.00 90.50 177 GLY A C 1
ATOM 1421 O O . GLY A 1 177 ? -2.483 23.851 12.535 1.00 90.50 177 GLY A O 1
ATOM 1422 N N . GLY A 1 178 ? -3.614 21.977 12.052 1.00 89.56 178 GLY A N 1
ATOM 1423 C CA . GLY A 1 178 ? -4.163 22.444 10.767 1.00 89.56 178 GLY A CA 1
ATOM 1424 C C . GLY A 1 178 ? -3.244 22.307 9.546 1.00 89.56 178 GLY A C 1
ATOM 1425 O O . GLY A 1 178 ? -3.715 22.436 8.421 1.00 89.56 178 GLY A O 1
ATOM 1426 N N . SER A 1 179 ? -1.964 21.960 9.726 1.00 90.19 179 SER A N 1
ATOM 1427 C CA . SER A 1 179 ? -1.014 21.838 8.602 1.00 90.19 179 SER A CA 1
ATOM 1428 C C . SER A 1 179 ? -1.398 20.777 7.560 1.00 90.19 179 SER A C 1
ATOM 1430 O O . SER A 1 179 ? -1.184 20.995 6.372 1.00 90.19 179 SER A O 1
ATOM 1432 N N . VAL A 1 180 ? -2.011 19.661 7.977 1.00 92.38 180 VAL A N 1
ATOM 1433 C CA . VAL A 1 180 ? -2.504 18.611 7.066 1.00 92.38 180 VAL A CA 1
ATOM 1434 C C . VAL A 1 180 ? -3.645 19.123 6.187 1.00 92.38 180 VAL A C 1
ATOM 1436 O O . VAL A 1 180 ? -3.621 18.876 4.987 1.00 92.38 180 VAL A O 1
ATOM 1439 N N . ALA A 1 181 ? -4.603 19.869 6.747 1.00 91.25 181 ALA A N 1
ATOM 1440 C CA . ALA A 1 181 ? -5.705 20.448 5.976 1.00 91.25 181 ALA A CA 1
ATOM 1441 C C . ALA A 1 181 ? -5.178 21.430 4.918 1.00 91.25 181 ALA A C 1
ATOM 1443 O O . ALA A 1 181 ? -5.505 21.312 3.740 1.00 91.25 181 ALA A O 1
ATOM 1444 N N . GLN A 1 182 ? -4.259 22.317 5.319 1.00 91.25 182 GLN A N 1
ATOM 1445 C CA . GLN A 1 182 ? -3.620 23.258 4.398 1.00 91.25 182 GLN A CA 1
ATOM 1446 C C . GLN A 1 182 ? -2.813 22.546 3.305 1.00 91.25 182 GLN A C 1
ATOM 1448 O O . GLN A 1 182 ? -2.801 22.986 2.158 1.00 91.25 182 GLN A O 1
ATOM 1453 N N . ALA A 1 183 ? -2.125 21.453 3.647 1.00 90.88 183 ALA A N 1
ATOM 1454 C CA . ALA A 1 183 ? -1.401 20.649 2.672 1.00 90.88 183 ALA A CA 1
ATOM 1455 C C . ALA A 1 183 ? -2.357 20.059 1.630 1.00 90.88 183 ALA A C 1
ATOM 1457 O O . ALA A 1 183 ? -2.101 20.211 0.443 1.00 90.88 183 ALA A O 1
ATOM 1458 N N . VAL A 1 184 ? -3.472 19.454 2.052 1.00 91.50 184 VAL A N 1
ATOM 1459 C CA . VAL A 1 184 ? -4.480 18.887 1.137 1.00 91.50 184 VAL A CA 1
ATOM 1460 C C . VAL A 1 184 ? -5.067 19.962 0.222 1.00 91.50 184 VAL A C 1
ATOM 1462 O O . VAL A 1 184 ? -5.154 19.741 -0.982 1.00 91.50 184 VAL A O 1
ATOM 1465 N N . GLU A 1 185 ? -5.391 21.143 0.756 1.00 88.88 185 GLU A N 1
ATOM 1466 C CA . GLU A 1 185 ? -5.855 22.283 -0.047 1.00 88.88 185 GLU A CA 1
ATOM 1467 C C . GLU A 1 185 ? -4.815 22.722 -1.083 1.00 88.88 185 GLU A C 1
ATOM 1469 O O . GLU A 1 185 ? -5.147 22.902 -2.249 1.00 88.88 185 GLU A O 1
ATOM 1474 N N . ASN A 1 186 ? -3.545 22.838 -0.693 1.00 86.94 186 ASN A N 1
ATOM 1475 C CA . ASN A 1 186 ? -2.474 23.265 -1.596 1.00 86.94 186 ASN A CA 1
ATOM 1476 C C . ASN A 1 186 ? -2.167 22.236 -2.696 1.00 86.94 186 ASN A C 1
ATOM 1478 O O . ASN A 1 186 ? -1.644 22.605 -3.740 1.00 86.94 186 ASN A O 1
ATOM 1482 N N . ILE A 1 187 ? -2.453 20.955 -2.453 1.00 85.50 187 ILE A N 1
ATOM 1483 C CA . ILE A 1 187 ? -2.286 19.852 -3.414 1.00 85.50 187 ILE A CA 1
ATOM 1484 C C . ILE A 1 187 ? -3.431 19.822 -4.450 1.00 85.50 187 ILE A C 1
ATOM 1486 O O . ILE A 1 187 ? -3.308 19.205 -5.509 1.00 85.50 187 ILE A O 1
ATOM 1490 N N . ALA A 1 188 ? -4.559 20.459 -4.132 1.00 69.88 188 ALA A N 1
ATOM 1491 C CA . ALA A 1 188 ? -5.769 20.500 -4.950 1.00 69.88 188 ALA A CA 1
ATOM 1492 C C . ALA A 1 188 ? -5.755 21.536 -6.077 1.00 69.88 188 ALA A C 1
ATOM 1494 O O . ALA A 1 188 ? -6.623 21.487 -6.952 1.00 69.88 188 ALA A O 1
ATOM 1495 N N . VAL A 1 189 ? -4.844 22.506 -5.980 1.00 58.88 189 VAL A N 1
ATOM 1496 C CA . VAL A 1 189 ? -4.733 23.701 -6.830 1.00 58.88 189 VAL A CA 1
ATOM 1497 C C . VAL A 1 189 ? -3.704 23.466 -7.924 1.00 58.88 189 VAL A C 1
ATOM 1499 O O . VAL A 1 189 ? -4.003 23.843 -9.079 1.00 58.88 189 VAL A O 1
#

pLDDT: mean 80.87, std 14.12, range [38.34, 95.31]